Protein AF-A0A5C6TGM2-F1 (afdb_monomer)

Mean predicted aligned error: 10.23 Å

InterPro domains:
  IPR009959 Polyketide cyclase SnoaL-like [PTHR38436] (108-177)

pLDDT: mean 82.3, std 17.26, range [30.17, 97.94]

Sequence (200 aa):
MYADISKPPTPLPSIKLEVLRPGLSLLWPLSRRGHGPGLIILSTTSEDPVAFYDGVPSSLVKWAEEGYAVVQIEAAAFEGKESGVVLREAIDALRQCDKCELDDKVGLDQGTALRQLGLMPEYLPFPYPVPNAAGGPGTKYEYRVPMAGIEAATKMRDRNGVPSNEMFNFKVGEVQNGSKTRKTEVLIENVENITTDSVV

Foldseek 3Di:
DDDDPVDDQQDFDDWDWAPPDVQKIKTFARASVRAEAAEEEEDEDDPDQQDQDVNRGHPRVVVSPVPYTYMYGYPRLPVVHDPLVSVVVSVVVLVPDPRHPCPVDHHYPPLQVCVQSVVDDQKDWDPDDQPPDPDDPPWTKIWGDLYHYCVVVQCVVPVPRDDPPVSVVTAIFTDDPDDDDDTPGDDRPDPPPPPPDDDD

Secondary structure (DSSP, 8-state):
----TTSPPPPPPPP-EEEEETTEEEE---STT--B-EEEEE----S-TT-EETTEEPHHHHHHHTT-EEEEE-GGGGTTS-HHHHHHHHHHHHHH-TTB--SS--EES-HHHHHHTT-S-SEEE--S--TT-SS-TT--EEEE-S--SHHHHHHHH-TTSS-SSGGGG--EEE---SSS----EE----GGG-------

Nearest PDB structures (foldseek):
  2wtm-assembly1_B  TM=5.143E-01  e=7.232E-02  Butyrivibrio proteoclasticus
  2wtm-assembly2_D  TM=5.226E-01  e=8.207E-02  Butyrivibrio proteoclasticus
  3fcx-assembly2_A-2  TM=4.658E-01  e=4.520E-01  Homo sapiens
  3e4d-assembly3_F  TM=4.321E-01  e=1.028E+00  Agrobacterium fabrum str. C58
  8ilj-assembly1_B  TM=4.766E-01  e=1.934E+00  Burkholderiaceae

Structure (mmCIF, N/CA/C/O backbone):
data_AF-A0A5C6TGM2-F1
#
_entry.id   AF-A0A5C6TGM2-F1
#
loop_
_atom_site.group_PDB
_atom_site.id
_atom_site.type_symbol
_atom_site.label_atom_id
_atom_site.label_alt_id
_atom_site.label_comp_id
_atom_site.label_asym_id
_atom_site.label_entity_id
_atom_site.label_seq_id
_atom_site.pdbx_PDB_ins_code
_atom_site.Cartn_x
_atom_site.Cartn_y
_atom_site.Cartn_z
_atom_site.occupancy
_atom_site.B_iso_or_equiv
_atom_site.auth_seq_id
_atom_site.auth_comp_id
_atom_site.auth_asym_id
_atom_s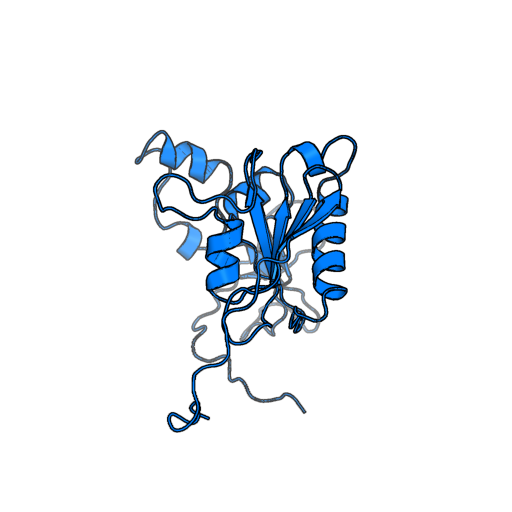ite.auth_atom_id
_atom_site.pdbx_PDB_model_num
ATOM 1 N N . MET A 1 1 ? 19.751 -13.292 14.559 1.00 52.50 1 MET A N 1
ATOM 2 C CA . MET A 1 1 ? 20.912 -14.052 14.046 1.00 52.50 1 MET A CA 1
ATOM 3 C C . MET A 1 1 ? 21.662 -13.112 13.110 1.00 52.50 1 MET A C 1
ATOM 5 O O . MET A 1 1 ? 21.049 -12.643 12.162 1.00 52.50 1 MET A O 1
ATOM 9 N N . TYR A 1 2 ? 22.892 -12.707 13.436 1.00 61.19 2 TYR A N 1
ATOM 10 C CA . TYR A 1 2 ? 23.659 -11.767 12.603 1.00 61.19 2 TYR A CA 1
ATOM 11 C C . TYR A 1 2 ? 24.255 -12.487 11.386 1.00 61.19 2 TYR A C 1
ATOM 13 O O . TYR A 1 2 ? 24.505 -13.691 11.451 1.00 61.19 2 TYR A O 1
ATOM 21 N N . ALA A 1 3 ? 24.466 -11.762 10.285 1.00 68.56 3 ALA A N 1
ATOM 22 C CA . ALA A 1 3 ? 25.128 -12.311 9.107 1.00 68.56 3 ALA A CA 1
ATOM 23 C C . ALA A 1 3 ? 26.582 -12.694 9.439 1.00 68.56 3 ALA A C 1
ATOM 25 O O . ALA A 1 3 ? 27.285 -11.949 10.121 1.00 68.56 3 ALA A O 1
ATOM 26 N N . ASP A 1 4 ? 27.020 -13.856 8.959 1.00 80.81 4 ASP A N 1
ATOM 27 C CA . ASP A 1 4 ? 28.394 -14.337 9.103 1.00 80.81 4 ASP A CA 1
ATOM 28 C C . ASP A 1 4 ? 29.360 -13.428 8.323 1.00 80.81 4 ASP A C 1
ATOM 30 O O . ASP A 1 4 ? 29.441 -13.494 7.097 1.00 80.81 4 ASP A O 1
ATOM 34 N N . ILE A 1 5 ? 30.093 -12.575 9.047 1.00 79.12 5 ILE A N 1
ATOM 35 C CA . ILE A 1 5 ? 31.019 -11.579 8.483 1.00 79.12 5 ILE A CA 1
ATOM 36 C C . ILE A 1 5 ? 32.265 -12.194 7.829 1.00 79.12 5 ILE A C 1
ATOM 38 O O . ILE A 1 5 ? 33.045 -11.471 7.213 1.00 79.12 5 ILE A O 1
ATOM 42 N N . SER A 1 6 ? 32.471 -13.510 7.962 1.00 86.44 6 SER A N 1
ATOM 43 C CA . SER A 1 6 ? 33.563 -14.215 7.281 1.00 86.44 6 SER A CA 1
ATOM 44 C C . SER A 1 6 ? 33.272 -14.474 5.799 1.00 86.44 6 SER A C 1
ATOM 46 O O . SER A 1 6 ? 34.191 -14.766 5.032 1.00 86.44 6 SER A O 1
ATOM 48 N N . LYS A 1 7 ? 32.008 -14.344 5.377 1.00 84.00 7 LYS A N 1
ATOM 49 C CA . LYS A 1 7 ? 31.578 -14.512 3.987 1.00 84.00 7 LYS A CA 1
ATOM 50 C C . LYS A 1 7 ? 31.326 -13.146 3.348 1.00 84.00 7 LYS A C 1
ATOM 52 O O . LYS A 1 7 ? 30.835 -12.239 4.022 1.00 84.00 7 LYS A O 1
ATOM 57 N N . PRO A 1 8 ? 31.624 -12.979 2.047 1.00 83.62 8 PRO A N 1
ATOM 58 C CA . PRO A 1 8 ? 31.227 -11.770 1.342 1.00 83.62 8 PRO A CA 1
ATOM 59 C C . PRO A 1 8 ? 29.700 -11.610 1.429 1.00 83.62 8 PRO A C 1
ATOM 61 O O . PRO A 1 8 ? 28.977 -12.612 1.409 1.00 83.62 8 PRO A O 1
ATOM 64 N N . PRO A 1 9 ? 29.193 -10.371 1.533 1.00 81.31 9 PRO A N 1
ATOM 65 C CA . PRO A 1 9 ? 27.759 -10.142 1.602 1.00 81.31 9 PRO A CA 1
ATOM 66 C C . PRO A 1 9 ? 27.086 -10.672 0.335 1.00 81.31 9 PRO A C 1
ATOM 68 O O . PRO A 1 9 ? 27.643 -10.565 -0.761 1.00 81.31 9 PRO A O 1
ATOM 71 N N . THR A 1 10 ? 25.870 -11.201 0.482 1.00 83.44 10 THR A N 1
ATOM 72 C CA . THR A 1 10 ? 25.044 -11.601 -0.661 1.00 83.44 10 THR A CA 1
ATOM 73 C C . THR A 1 10 ? 24.975 -10.448 -1.670 1.00 83.44 10 THR A C 1
ATOM 75 O O . THR A 1 10 ? 24.779 -9.295 -1.251 1.00 83.44 10 THR A O 1
ATOM 78 N N . PRO A 1 11 ? 25.154 -10.724 -2.977 1.00 86.50 11 PRO A N 1
ATOM 79 C CA . PRO A 1 11 ? 24.995 -9.717 -4.014 1.00 86.50 11 PRO A CA 1
ATOM 80 C C . PRO A 1 11 ? 23.649 -9.009 -3.894 1.00 86.50 11 PRO A C 1
ATOM 82 O O . PRO A 1 11 ? 22.659 -9.600 -3.456 1.00 86.50 11 PRO A O 1
ATOM 85 N N . LEU A 1 12 ? 23.615 -7.737 -4.286 1.00 85.25 12 LEU A N 1
ATOM 86 C CA . LEU A 1 12 ? 22.348 -7.024 -4.369 1.00 85.25 12 LEU A CA 1
ATOM 87 C C . LEU A 1 12 ? 21.453 -7.690 -5.428 1.00 85.25 12 LEU A C 1
ATOM 89 O O . LEU A 1 12 ? 21.964 -8.106 -6.475 1.00 85.25 12 LEU A O 1
ATOM 93 N N . PRO A 1 13 ? 20.138 -7.800 -5.174 1.00 88.62 13 PRO A N 1
ATOM 94 C CA . PRO A 1 13 ? 19.187 -8.206 -6.194 1.00 88.62 13 PRO A CA 1
ATOM 95 C C . PRO A 1 13 ? 19.271 -7.294 -7.419 1.00 88.62 13 PRO A C 1
ATOM 97 O O . PRO A 1 13 ? 19.583 -6.108 -7.320 1.00 88.62 13 PRO A O 1
ATOM 100 N N . SER A 1 14 ? 18.955 -7.852 -8.585 1.00 89.06 14 SER A N 1
ATOM 101 C CA . SER A 1 14 ? 18.731 -7.042 -9.785 1.00 89.06 14 SER A CA 1
ATOM 102 C C . SER A 1 14 ? 17.313 -6.479 -9.776 1.00 89.06 14 SER A C 1
ATOM 104 O O . SER A 1 14 ? 16.405 -7.094 -9.219 1.00 89.06 14 SER A O 1
ATOM 106 N N . ILE A 1 15 ? 17.122 -5.333 -10.429 1.00 93.06 15 ILE A N 1
ATOM 107 C CA . ILE A 1 15 ? 15.795 -4.746 -10.618 1.00 93.06 15 ILE A CA 1
ATOM 108 C C . ILE A 1 15 ? 14.924 -5.718 -11.418 1.00 93.06 15 ILE A C 1
ATOM 110 O O . ILE A 1 15 ? 15.276 -6.137 -12.525 1.00 93.06 15 ILE A O 1
ATOM 114 N N . LYS A 1 16 ? 13.782 -6.084 -10.833 1.00 96.00 16 LYS A N 1
ATOM 115 C CA . LYS A 1 16 ? 12.766 -6.956 -11.426 1.00 96.00 16 LYS A CA 1
ATOM 116 C C . LYS A 1 16 ? 11.415 -6.265 -11.331 1.00 96.00 16 LYS A C 1
ATOM 118 O O . LYS A 1 16 ? 10.683 -6.443 -10.362 1.00 96.00 16 LYS A O 1
ATOM 123 N N . LEU A 1 17 ? 11.154 -5.427 -12.332 1.00 96.50 17 LEU A N 1
ATOM 124 C CA . LEU A 1 17 ? 9.882 -4.748 -12.524 1.00 96.50 17 LEU A CA 1
ATOM 125 C C . LEU A 1 17 ? 8.981 -5.608 -13.410 1.00 96.50 17 LEU A C 1
ATOM 127 O O . LEU A 1 17 ? 9.339 -5.936 -14.541 1.00 96.50 17 LEU A O 1
ATOM 131 N N . GLU A 1 18 ? 7.806 -5.933 -12.902 1.00 96.56 18 GLU A N 1
ATOM 132 C CA . GLU A 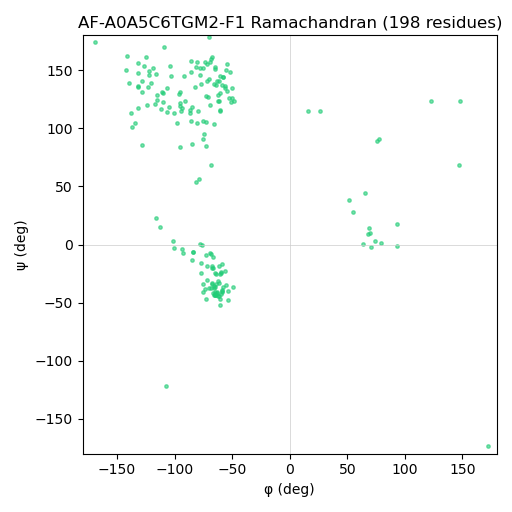1 18 ? 6.740 -6.596 -13.632 1.00 96.56 18 GLU A CA 1
ATOM 133 C C . GLU A 1 18 ? 5.627 -5.586 -13.916 1.00 96.56 18 GLU A C 1
ATOM 135 O O . GLU A 1 18 ? 4.974 -5.077 -13.005 1.00 96.56 18 GLU A O 1
ATOM 140 N N . VAL A 1 19 ? 5.407 -5.273 -15.193 1.00 96.12 19 VAL A N 1
ATOM 141 C CA . VAL A 1 19 ? 4.276 -4.442 -15.618 1.00 96.12 19 VAL A CA 1
ATOM 142 C C . VAL A 1 19 ? 3.070 -5.354 -15.809 1.00 96.12 19 VAL A C 1
ATOM 144 O O . VAL A 1 19 ? 3.005 -6.104 -16.780 1.00 96.12 19 VAL A O 1
ATOM 147 N N . LEU A 1 20 ? 2.117 -5.289 -14.879 1.00 95.88 20 LEU A N 1
ATOM 148 C CA . LEU A 1 20 ? 0.930 -6.148 -14.873 1.00 95.88 20 LEU A CA 1
ATOM 149 C C . LEU A 1 20 ? -0.074 -5.694 -15.939 1.00 95.88 20 LEU A C 1
ATOM 151 O O . LEU A 1 20 ? -0.686 -6.512 -16.623 1.00 95.88 20 LEU A O 1
ATOM 155 N N . ARG A 1 21 ? -0.248 -4.372 -16.069 1.00 95.38 21 ARG A N 1
ATOM 156 C CA . ARG A 1 21 ? -1.054 -3.687 -17.096 1.00 95.38 21 ARG A CA 1
ATOM 157 C C . ARG A 1 21 ? -0.779 -2.172 -17.055 1.00 95.38 21 ARG A C 1
ATOM 159 O O . ARG A 1 21 ? -0.107 -1.725 -16.126 1.00 95.38 21 ARG A O 1
ATOM 166 N N . PRO A 1 22 ? -1.313 -1.353 -17.986 1.00 94.06 22 PRO A N 1
ATOM 167 C CA . PRO A 1 22 ? -1.144 0.099 -17.924 1.00 94.06 22 PRO A CA 1
ATOM 168 C C . PRO A 1 22 ? -1.503 0.677 -16.547 1.00 94.06 22 PRO A C 1
ATOM 170 O O . PRO A 1 22 ? -2.586 0.415 -16.015 1.00 94.06 22 PRO A O 1
ATOM 173 N N . GLY A 1 23 ? -0.551 1.419 -15.973 1.00 94.19 23 GLY A N 1
ATOM 174 C CA . GLY A 1 23 ? -0.642 2.051 -14.658 1.00 94.19 23 GLY A CA 1
ATOM 175 C C . GLY A 1 23 ? -0.521 1.121 -13.446 1.00 94.19 23 GLY A C 1
ATOM 176 O O . GLY A 1 23 ? -0.673 1.602 -12.330 1.00 94.19 23 GLY A O 1
ATOM 177 N N . LEU A 1 24 ? -0.276 -0.182 -13.617 1.00 95.81 24 LEU A N 1
ATOM 178 C CA . LEU A 1 24 ? -0.147 -1.127 -12.504 1.00 95.81 24 LEU A CA 1
ATOM 179 C C . LEU A 1 24 ? 1.105 -1.994 -12.672 1.00 95.81 24 LEU A C 1
ATOM 181 O O . LEU A 1 24 ? 1.208 -2.778 -13.619 1.00 95.81 24 LEU A O 1
ATOM 185 N N . SER A 1 25 ? 2.041 -1.885 -11.732 1.00 97.19 25 SER A N 1
ATOM 186 C CA . SER A 1 25 ? 3.315 -2.610 -11.779 1.00 97.19 25 SER A CA 1
ATOM 187 C C . SER A 1 25 ? 3.765 -3.086 -10.405 1.00 97.19 25 SER A C 1
ATOM 189 O O . SER A 1 25 ? 3.502 -2.420 -9.409 1.00 97.19 25 SER A O 1
ATOM 191 N N . LEU A 1 26 ? 4.499 -4.195 -10.365 1.00 97.94 26 LEU A N 1
ATOM 192 C CA . LEU A 1 26 ? 5.097 -4.784 -9.17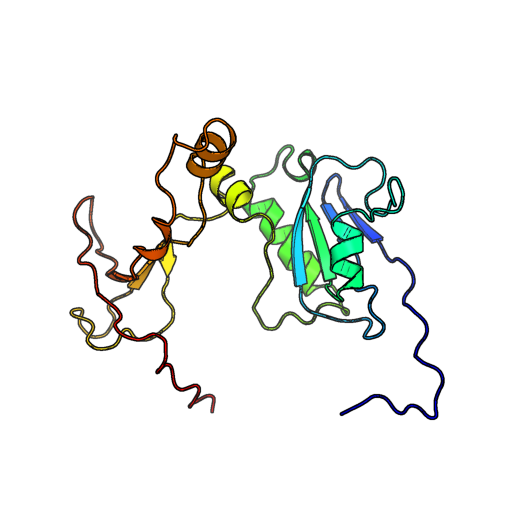2 1.00 97.94 26 LEU A CA 1
ATOM 193 C C . LEU A 1 26 ? 6.627 -4.745 -9.285 1.00 97.94 26 LEU A C 1
ATOM 195 O O . LEU A 1 26 ? 7.189 -5.218 -10.268 1.00 97.94 26 LEU A O 1
ATOM 199 N N . LEU A 1 27 ? 7.307 -4.222 -8.268 1.00 97.81 27 LEU A N 1
ATOM 200 C CA . LEU A 1 27 ? 8.760 -4.293 -8.126 1.00 97.81 27 LEU A CA 1
ATOM 201 C C . LEU A 1 27 ? 9.124 -5.214 -6.962 1.00 97.81 27 LEU A C 1
ATOM 203 O O . LEU A 1 27 ? 8.594 -5.090 -5.855 1.00 97.81 27 LEU A O 1
ATOM 207 N N . TRP A 1 28 ? 10.043 -6.141 -7.215 1.00 97.38 28 TRP A N 1
ATOM 208 C CA . TRP A 1 28 ? 10.559 -7.033 -6.179 1.00 97.38 28 TRP A CA 1
ATOM 209 C C . TRP A 1 28 ? 11.471 -6.294 -5.186 1.00 97.38 28 TRP A C 1
ATOM 211 O O . TRP A 1 28 ? 12.103 -5.304 -5.564 1.00 97.38 28 TRP A O 1
ATOM 221 N N . PRO A 1 29 ? 11.616 -6.802 -3.947 1.00 97.06 29 PRO A N 1
ATOM 222 C CA . PRO A 1 29 ? 12.556 -6.254 -2.976 1.00 97.06 29 PRO A CA 1
ATOM 223 C C . PRO A 1 29 ? 13.986 -6.176 -3.524 1.00 97.06 29 PRO A C 1
ATOM 225 O O . PRO A 1 29 ? 14.526 -7.158 -4.036 1.00 97.06 29 PRO A O 1
ATOM 228 N N . LEU A 1 30 ? 14.625 -5.020 -3.348 1.00 96.56 30 LEU A N 1
ATOM 229 C CA . LEU A 1 30 ? 16.012 -4.748 -3.747 1.00 96.56 30 LEU A CA 1
ATOM 230 C C . LEU A 1 30 ? 16.992 -4.810 -2.566 1.00 96.56 30 LEU A C 1
ATOM 232 O O . LEU A 1 30 ? 18.192 -4.584 -2.727 1.00 96.56 30 LEU A O 1
ATOM 236 N N . SER A 1 31 ? 16.511 -5.157 -1.371 1.00 94.75 31 SER A N 1
ATOM 237 C CA . SER A 1 31 ? 17.385 -5.433 -0.232 1.00 94.75 31 SER A CA 1
ATOM 238 C C . SER A 1 31 ? 18.088 -6.786 -0.392 1.00 94.75 31 SER A C 1
ATOM 240 O O . SER A 1 31 ? 17.583 -7.703 -1.037 1.00 94.75 31 SER A O 1
ATOM 242 N N . ARG A 1 32 ? 19.234 -6.977 0.276 1.00 92.12 32 ARG A N 1
ATOM 243 C CA . ARG A 1 32 ? 19.971 -8.263 0.266 1.00 92.12 32 ARG A CA 1
ATOM 244 C C . ARG A 1 32 ? 19.162 -9.454 0.788 1.00 92.12 32 ARG A C 1
ATOM 246 O O . ARG A 1 32 ? 19.562 -10.591 0.561 1.00 92.12 32 ARG A O 1
ATOM 253 N N . ARG A 1 33 ? 18.056 -9.200 1.497 1.00 91.62 33 ARG A N 1
ATOM 254 C CA . ARG A 1 33 ? 17.126 -10.244 1.931 1.00 91.62 33 ARG A CA 1
ATOM 255 C C . ARG A 1 33 ? 16.401 -10.870 0.734 1.00 91.62 33 ARG A C 1
ATOM 257 O O . ARG A 1 33 ? 16.121 -12.059 0.761 1.00 91.62 33 ARG A O 1
ATOM 264 N N . GLY A 1 34 ? 16.127 -10.097 -0.321 1.00 91.31 34 GLY A N 1
ATOM 265 C CA . GLY A 1 34 ? 15.492 -10.574 -1.557 1.00 91.31 34 GLY A CA 1
ATOM 266 C C . GLY A 1 34 ? 14.007 -10.940 -1.433 1.00 91.31 34 GLY A C 1
ATOM 267 O O . GLY A 1 34 ? 13.390 -11.296 -2.430 1.00 91.31 34 GLY A O 1
ATOM 268 N N . HIS A 1 35 ? 13.434 -10.839 -0.235 1.00 94.00 35 HIS A N 1
ATOM 269 C CA . HIS A 1 35 ? 12.013 -10.987 0.059 1.00 94.00 35 HIS A CA 1
ATOM 270 C C . HIS A 1 35 ? 11.600 -9.962 1.126 1.00 94.00 35 HIS A C 1
ATOM 272 O O . HIS A 1 35 ? 12.460 -9.408 1.829 1.00 94.00 35 HIS A O 1
ATOM 278 N N . GLY A 1 36 ? 10.301 -9.704 1.257 1.00 94.75 36 GLY A N 1
ATOM 279 C CA . GLY A 1 36 ? 9.788 -8.873 2.335 1.00 94.75 36 GLY A CA 1
ATOM 280 C C . GLY A 1 36 ? 8.317 -8.506 2.261 1.00 94.75 36 GLY A C 1
ATOM 281 O O . GLY A 1 36 ? 7.604 -9.032 1.413 1.00 94.75 36 GLY A O 1
ATOM 282 N N . PRO A 1 37 ? 7.846 -7.630 3.162 1.00 96.62 37 PRO A N 1
ATOM 283 C CA . PRO A 1 37 ? 6.434 -7.292 3.253 1.00 96.62 37 PRO A CA 1
ATOM 284 C C . PRO A 1 37 ? 5.937 -6.586 1.991 1.00 96.62 37 PRO A C 1
ATOM 286 O O . PRO A 1 37 ? 6.688 -5.890 1.301 1.00 96.62 37 PRO A O 1
ATOM 289 N N . GLY A 1 38 ? 4.644 -6.741 1.720 1.00 96.94 38 GLY A N 1
ATOM 290 C CA . GLY A 1 38 ? 3.970 -6.052 0.628 1.00 96.94 38 GLY A CA 1
ATOM 291 C C . GLY A 1 38 ? 3.678 -4.589 0.959 1.00 96.94 38 GLY A C 1
ATOM 292 O O . GLY A 1 38 ? 3.218 -4.271 2.059 1.00 96.94 38 GLY A O 1
ATOM 293 N N . LEU A 1 39 ? 3.892 -3.704 -0.010 1.00 96.44 39 LEU A N 1
ATOM 294 C CA . LEU A 1 39 ? 3.540 -2.288 0.049 1.00 96.44 39 LEU A CA 1
ATOM 295 C C . LEU A 1 39 ? 2.813 -1.889 -1.233 1.00 96.44 39 LEU A C 1
ATOM 297 O O . LEU A 1 39 ? 3.242 -2.228 -2.332 1.00 96.44 39 LEU A O 1
ATOM 301 N N . ILE A 1 40 ? 1.732 -1.131 -1.097 1.00 95.25 40 ILE A N 1
ATOM 302 C CA . ILE A 1 40 ? 1.042 -0.501 -2.220 1.00 95.25 40 ILE A CA 1
ATOM 303 C C . ILE A 1 40 ? 1.277 1.006 -2.136 1.00 95.25 40 ILE A C 1
ATOM 305 O O . ILE A 1 40 ? 1.066 1.616 -1.084 1.00 95.25 40 ILE A O 1
ATOM 309 N N . ILE A 1 41 ? 1.689 1.605 -3.253 1.00 93.69 41 ILE A N 1
ATOM 310 C CA . ILE A 1 41 ? 1.891 3.048 -3.386 1.00 93.69 41 ILE A CA 1
ATOM 311 C C . ILE A 1 41 ? 1.024 3.613 -4.511 1.00 93.69 41 ILE A C 1
ATOM 313 O O . ILE A 1 41 ? 0.806 2.970 -5.541 1.00 93.69 41 ILE A O 1
ATOM 317 N N . LEU A 1 42 ? 0.550 4.841 -4.315 1.00 91.06 42 LEU A N 1
ATOM 318 C CA . LEU A 1 42 ? -0.041 5.648 -5.376 1.00 91.06 42 LEU A CA 1
ATOM 319 C C . LEU A 1 42 ? 1.029 6.586 -5.923 1.00 91.06 42 LEU A C 1
ATOM 321 O O . LEU A 1 42 ? 1.669 7.297 -5.150 1.00 91.06 42 LEU A O 1
ATOM 325 N N . SER A 1 43 ? 1.192 6.613 -7.241 1.00 87.62 43 SER A N 1
ATOM 326 C CA . SER A 1 43 ? 2.124 7.517 -7.912 1.00 87.62 43 SER A CA 1
ATOM 327 C C . SER A 1 43 ? 1.414 8.312 -8.999 1.00 87.62 43 SER A C 1
ATOM 329 O O . SER A 1 43 ? 0.413 7.880 -9.575 1.00 87.62 43 SER A O 1
ATOM 331 N N . THR A 1 44 ? 1.950 9.490 -9.306 1.00 81.25 44 THR A N 1
ATOM 332 C CA . THR A 1 44 ? 1.658 10.147 -10.580 1.00 81.25 44 THR A CA 1
ATOM 333 C C . THR A 1 44 ? 2.287 9.345 -11.716 1.00 81.25 44 THR A C 1
ATOM 335 O O . THR A 1 44 ? 3.227 8.583 -11.480 1.00 81.25 44 THR A O 1
ATOM 338 N N . THR A 1 45 ? 1.790 9.532 -12.939 1.00 77.56 45 THR A N 1
ATOM 339 C CA . THR A 1 45 ? 2.333 8.872 -14.131 1.00 77.56 45 THR A CA 1
ATOM 340 C C . THR A 1 45 ? 3.841 9.077 -14.211 1.00 77.56 45 THR A C 1
ATOM 342 O O . THR A 1 45 ? 4.308 10.218 -14.206 1.00 77.56 45 THR A O 1
ATOM 345 N N . SER A 1 46 ? 4.587 7.976 -14.253 1.00 71.00 46 SER A N 1
ATOM 346 C CA . SER A 1 46 ? 6.039 7.994 -14.409 1.00 71.00 46 SER A CA 1
ATOM 347 C C . SER A 1 46 ? 6.408 7.551 -15.823 1.00 71.00 46 SER A C 1
ATOM 349 O O . SER A 1 46 ? 5.853 6.585 -16.340 1.00 71.00 46 SER A O 1
ATOM 351 N N . GLU A 1 47 ? 7.324 8.272 -16.475 1.00 77.88 47 GLU A N 1
ATOM 352 C CA . GLU A 1 47 ? 7.880 7.821 -17.762 1.00 77.88 47 GLU A CA 1
ATOM 353 C C . GLU A 1 47 ? 8.754 6.576 -17.568 1.00 77.88 47 GLU A C 1
ATOM 355 O O . GLU A 1 47 ? 8.724 5.659 -18.386 1.00 77.88 47 GLU A O 1
ATOM 360 N N . ASP A 1 48 ? 9.491 6.534 -16.454 1.00 85.00 48 ASP A N 1
ATOM 361 C CA . ASP A 1 48 ? 10.284 5.389 -16.024 1.00 85.00 48 ASP A CA 1
ATOM 362 C C . ASP A 1 48 ? 10.057 5.124 -14.518 1.00 85.00 48 ASP A C 1
ATOM 364 O O . ASP A 1 48 ? 10.595 5.842 -13.667 1.00 85.00 48 ASP A O 1
ATOM 368 N N . PRO A 1 49 ? 9.276 4.085 -14.161 1.00 84.94 49 PRO A N 1
ATOM 369 C CA . PRO A 1 49 ? 8.992 3.726 -12.772 1.00 84.94 49 PRO A CA 1
ATOM 370 C C . PRO A 1 49 ? 10.229 3.344 -11.952 1.00 84.94 49 PRO A C 1
ATOM 372 O O . PRO A 1 49 ? 10.163 3.344 -10.722 1.00 84.94 49 PRO A O 1
ATOM 375 N N . VAL A 1 50 ? 11.349 3.002 -12.596 1.00 88.88 50 VAL A N 1
ATOM 376 C CA . VAL A 1 50 ? 12.601 2.594 -11.934 1.00 88.88 50 VAL A CA 1
ATOM 377 C C . VAL A 1 50 ? 13.740 3.595 -12.134 1.00 88.88 50 VAL A C 1
ATOM 379 O O . VAL A 1 50 ? 14.895 3.284 -11.837 1.00 88.88 50 VAL A O 1
ATOM 382 N N . ALA A 1 51 ? 13.421 4.808 -12.588 1.00 88.12 51 ALA A N 1
ATOM 383 C CA . ALA A 1 51 ? 14.407 5.855 -12.784 1.00 88.12 51 ALA A CA 1
ATOM 384 C C . ALA A 1 51 ? 14.985 6.406 -11.476 1.00 88.12 51 ALA A C 1
ATOM 386 O O . ALA A 1 51 ? 14.372 6.398 -10.402 1.00 88.12 51 ALA A O 1
ATOM 387 N N . PHE A 1 52 ? 16.176 6.977 -11.638 1.00 87.94 52 PHE A N 1
ATOM 388 C CA . PHE A 1 52 ? 16.815 7.869 -10.688 1.00 87.94 52 PHE A CA 1
ATOM 389 C C . PHE A 1 52 ? 16.857 9.260 -11.314 1.00 87.94 52 PHE A C 1
ATOM 391 O O . PHE A 1 52 ? 17.516 9.466 -12.334 1.00 87.94 52 PHE A O 1
ATOM 398 N N . TYR A 1 53 ? 16.168 10.214 -10.701 1.00 82.81 53 TYR A N 1
ATOM 399 C CA . TYR A 1 53 ? 16.147 11.606 -11.138 1.00 82.81 53 TYR A CA 1
ATOM 400 C C . TYR A 1 53 ? 17.100 12.400 -10.245 1.00 82.81 53 TYR A C 1
ATOM 402 O O . TYR A 1 53 ? 16.874 12.500 -9.043 1.00 82.81 53 TYR A O 1
ATOM 410 N N . ASP A 1 54 ? 18.203 12.906 -10.803 1.00 86.31 54 ASP A N 1
ATOM 411 C CA . ASP A 1 54 ? 19.232 13.663 -10.067 1.00 86.31 54 ASP A CA 1
ATOM 412 C C . ASP A 1 54 ? 19.748 12.953 -8.796 1.00 86.31 54 ASP A C 1
ATOM 414 O O . ASP A 1 54 ? 19.990 13.563 -7.754 1.00 86.31 54 ASP A O 1
ATOM 418 N N . GLY A 1 55 ? 19.908 11.627 -8.874 1.00 87.12 55 GLY A N 1
ATOM 419 C CA . GLY A 1 55 ? 20.347 10.790 -7.751 1.00 87.12 55 GLY A CA 1
ATOM 420 C C . GLY A 1 55 ? 19.249 10.454 -6.737 1.00 87.12 55 GLY A C 1
ATOM 421 O O . GLY A 1 55 ? 19.517 9.740 -5.772 1.00 87.12 55 GLY A O 1
ATOM 422 N N . VAL A 1 56 ? 18.017 10.917 -6.959 1.00 87.75 56 VAL A N 1
ATOM 423 C CA . VAL A 1 56 ? 16.843 10.560 -6.161 1.00 87.75 56 VAL A CA 1
ATOM 424 C C . VAL A 1 56 ? 16.128 9.381 -6.831 1.00 87.75 56 VAL A C 1
ATOM 426 O O . VAL A 1 56 ? 15.669 9.524 -7.968 1.00 87.75 56 VAL A O 1
ATOM 429 N N . PRO A 1 57 ? 16.027 8.210 -6.175 1.00 91.88 57 PRO A N 1
ATOM 430 C CA . PRO A 1 57 ? 15.260 7.092 -6.716 1.00 91.88 57 PRO A CA 1
ATOM 431 C C . PRO A 1 57 ? 13.773 7.443 -6.793 1.00 91.88 57 PRO A C 1
ATOM 433 O O . PRO A 1 57 ? 13.256 8.189 -5.954 1.00 91.88 57 PRO A O 1
ATOM 436 N N . SER A 1 58 ? 13.060 6.848 -7.751 1.00 92.38 58 SER A N 1
ATOM 437 C CA . SER A 1 58 ? 11.596 6.843 -7.730 1.00 92.38 58 SER A CA 1
ATOM 438 C C . SER A 1 58 ? 11.071 6.285 -6.398 1.00 92.38 58 SER A C 1
ATOM 440 O O . SER A 1 58 ? 11.736 5.486 -5.728 1.00 92.38 58 SER A O 1
ATOM 442 N N . SER A 1 59 ? 9.850 6.660 -6.003 1.00 91.31 59 SER A N 1
ATOM 443 C CA . SER A 1 59 ? 9.221 6.116 -4.789 1.00 91.31 59 SER A CA 1
ATOM 444 C C . SER A 1 59 ? 9.151 4.586 -4.811 1.00 91.31 59 SER A C 1
ATOM 446 O O . SER A 1 59 ? 9.340 3.947 -3.777 1.00 91.31 59 SER A O 1
ATOM 448 N N . LEU A 1 60 ? 8.944 3.999 -5.994 1.00 94.31 60 LEU A N 1
ATOM 449 C CA . LEU A 1 60 ? 8.928 2.556 -6.205 1.00 94.31 60 LEU A CA 1
ATOM 450 C C . LEU A 1 60 ? 10.270 1.912 -5.836 1.00 94.31 60 LEU A C 1
ATOM 452 O O . LEU A 1 60 ? 10.310 0.989 -5.021 1.00 94.31 60 LEU A O 1
ATOM 456 N N . VAL A 1 61 ? 11.373 2.435 -6.381 1.00 95.06 61 VAL A N 1
ATOM 457 C CA . VAL A 1 61 ? 12.729 1.941 -6.095 1.00 95.06 61 VAL A CA 1
ATOM 458 C C . VAL A 1 61 ? 13.100 2.190 -4.640 1.00 95.06 61 VAL A C 1
ATOM 460 O O . VAL A 1 61 ? 13.594 1.282 -3.977 1.00 95.06 61 VAL A O 1
ATOM 463 N N . LYS A 1 62 ? 12.790 3.377 -4.107 1.00 94.19 62 LYS A N 1
ATOM 464 C CA . LYS A 1 62 ? 13.094 3.749 -2.721 1.00 94.19 62 LYS A CA 1
ATOM 465 C C . LYS A 1 62 ? 12.551 2.733 -1.721 1.00 94.19 62 LYS A C 1
ATOM 467 O O . LYS A 1 62 ? 13.265 2.353 -0.794 1.00 94.19 62 LYS A O 1
ATOM 472 N N . TRP A 1 63 ? 11.290 2.334 -1.868 1.00 96.12 63 TRP A N 1
ATOM 473 C CA . TRP A 1 63 ? 10.669 1.368 -0.963 1.00 96.12 63 TRP A CA 1
ATOM 474 C C . TRP A 1 63 ? 11.155 -0.059 -1.220 1.00 96.12 63 TRP A C 1
ATOM 476 O O . TRP A 1 63 ? 11.338 -0.824 -0.273 1.00 96.12 63 TRP A O 1
ATOM 486 N N . ALA A 1 64 ? 11.443 -0.413 -2.472 1.00 96.56 64 ALA A N 1
ATOM 487 C CA . ALA A 1 64 ? 12.020 -1.712 -2.782 1.00 96.56 64 ALA A CA 1
ATOM 488 C C . ALA A 1 64 ? 13.438 -1.874 -2.196 1.00 96.56 64 ALA A C 1
ATOM 490 O O . ALA A 1 64 ? 13.765 -2.945 -1.682 1.00 96.56 64 ALA A O 1
ATOM 491 N N . GLU A 1 65 ? 14.263 -0.819 -2.183 1.00 95.31 65 GLU A N 1
ATOM 492 C CA . GLU A 1 65 ? 15.583 -0.799 -1.526 1.00 95.31 65 GLU A CA 1
ATOM 493 C C . GLU A 1 65 ? 15.496 -1.012 -0.006 1.00 95.31 65 GLU A C 1
ATOM 495 O O . GLU A 1 65 ? 16.362 -1.672 0.571 1.00 95.31 65 GLU A O 1
ATOM 500 N N . GLU A 1 66 ? 14.409 -0.559 0.629 1.00 95.00 66 GLU A N 1
ATOM 501 C CA . GLU A 1 66 ? 14.102 -0.836 2.045 1.00 95.00 66 GLU A CA 1
ATOM 502 C C . GLU A 1 66 ? 13.580 -2.268 2.277 1.00 95.00 66 GLU A C 1
ATOM 504 O O . GLU A 1 66 ? 13.320 -2.677 3.408 1.00 95.00 66 GLU A O 1
ATOM 509 N N . GLY A 1 67 ? 13.460 -3.069 1.214 1.00 95.31 67 GLY A N 1
ATOM 510 C CA . GLY A 1 67 ? 13.136 -4.490 1.283 1.00 95.31 67 GLY A CA 1
ATOM 511 C C . GLY A 1 67 ? 11.655 -4.831 1.163 1.00 95.31 67 GLY A C 1
ATOM 512 O O . GLY A 1 67 ? 11.289 -5.948 1.525 1.00 95.31 67 GLY A O 1
ATOM 513 N N . TYR A 1 68 ? 10.824 -3.916 0.664 1.00 97.19 68 TYR A N 1
ATOM 514 C CA . TYR A 1 68 ? 9.415 -4.185 0.373 1.00 97.19 68 TYR A CA 1
ATOM 515 C C . TYR A 1 68 ? 9.232 -4.782 -1.026 1.00 97.19 68 TYR A C 1
ATOM 517 O O . TYR A 1 68 ? 9.966 -4.447 -1.954 1.00 97.19 68 TYR A O 1
ATOM 525 N N . ALA A 1 69 ? 8.220 -5.635 -1.189 1.00 97.31 69 ALA A N 1
ATOM 526 C CA . ALA A 1 69 ? 7.647 -5.926 -2.499 1.00 97.31 69 ALA A CA 1
ATOM 527 C C . ALA A 1 69 ? 6.604 -4.840 -2.779 1.00 97.31 69 ALA A C 1
ATOM 529 O O . ALA A 1 69 ? 5.663 -4.682 -2.002 1.00 97.31 69 ALA A O 1
ATOM 530 N N . VAL A 1 70 ? 6.788 -4.050 -3.835 1.00 97.62 70 VAL A N 1
ATOM 531 C CA . VAL A 1 70 ? 6.050 -2.792 -3.998 1.00 97.62 70 VAL A CA 1
ATOM 532 C C . VAL A 1 70 ? 5.172 -2.837 -5.238 1.00 97.62 70 VAL A C 1
ATOM 534 O O . VAL A 1 70 ? 5.681 -2.974 -6.347 1.00 97.62 70 VAL A O 1
ATOM 537 N N . VAL A 1 71 ? 3.861 -2.672 -5.068 1.00 97.31 71 VAL A N 1
ATOM 538 C CA . VAL A 1 71 ? 2.940 -2.414 -6.180 1.00 97.31 71 VAL A CA 1
ATOM 539 C C . VAL A 1 71 ? 2.716 -0.914 -6.318 1.00 97.31 71 VAL A C 1
ATOM 541 O O . VAL A 1 71 ? 2.241 -0.260 -5.391 1.00 97.31 71 VAL A O 1
ATOM 544 N N . GLN A 1 72 ? 3.028 -0.376 -7.492 1.00 95.69 72 GLN A N 1
ATOM 545 C CA . GLN A 1 72 ? 2.705 0.993 -7.879 1.00 95.69 72 GLN A CA 1
ATOM 546 C C . GLN A 1 72 ? 1.397 1.019 -8.664 1.00 95.69 72 GLN A C 1
ATOM 548 O O . GLN A 1 72 ? 1.221 0.260 -9.620 1.00 95.69 72 GLN A O 1
ATOM 553 N N . ILE A 1 73 ? 0.503 1.922 -8.261 1.00 94.25 73 ILE A N 1
ATOM 554 C CA . ILE A 1 73 ? -0.744 2.235 -8.956 1.00 94.25 73 ILE A CA 1
ATOM 555 C C . ILE A 1 73 ? -0.679 3.686 -9.446 1.00 94.25 73 ILE A C 1
ATOM 557 O O . ILE A 1 73 ? -0.493 4.612 -8.655 1.00 94.25 73 ILE A O 1
ATOM 561 N N . GLU A 1 74 ? -0.873 3.886 -10.744 1.00 93.00 74 GLU A N 1
ATOM 562 C CA . GLU A 1 74 ? -0.959 5.192 -11.400 1.00 93.00 74 GLU A CA 1
ATOM 563 C C . GLU A 1 74 ? -2.391 5.486 -11.872 1.00 93.00 74 GLU A C 1
ATOM 565 O O . GLU A 1 74 ? -3.250 4.603 -11.908 1.00 93.00 74 GLU A O 1
ATOM 570 N N . ALA A 1 75 ? -2.655 6.727 -12.293 1.00 90.31 75 ALA A N 1
ATOM 571 C CA . ALA A 1 75 ? -3.977 7.160 -12.760 1.00 90.31 75 ALA A CA 1
ATOM 572 C C . ALA A 1 75 ? -4.549 6.271 -13.884 1.00 90.31 75 ALA A C 1
ATOM 574 O O . ALA A 1 75 ? -5.724 5.907 -13.840 1.00 90.31 75 ALA A O 1
ATOM 575 N N . ALA A 1 76 ? -3.703 5.844 -14.830 1.00 92.81 76 ALA A N 1
ATOM 576 C CA . ALA A 1 76 ? -4.091 4.961 -15.932 1.00 92.81 76 ALA A CA 1
ATOM 577 C C . ALA A 1 76 ? -4.646 3.605 -15.452 1.00 92.81 76 ALA A C 1
ATOM 579 O O . ALA A 1 76 ? -5.437 2.968 -16.146 1.00 92.81 76 ALA A O 1
ATOM 580 N N . ALA A 1 77 ? -4.298 3.165 -14.235 1.00 93.31 77 ALA A N 1
ATOM 581 C CA . ALA A 1 77 ? -4.816 1.918 -13.690 1.00 93.31 77 ALA A CA 1
ATOM 582 C C . ALA A 1 77 ? -6.332 1.956 -13.450 1.00 93.31 77 ALA A C 1
ATOM 584 O O . ALA A 1 77 ? -6.964 0.895 -13.429 1.00 93.31 77 ALA A O 1
ATOM 585 N N . PHE A 1 78 ? -6.895 3.150 -13.262 1.00 91.19 78 PHE A N 1
ATOM 586 C CA . PHE A 1 78 ? -8.307 3.380 -12.963 1.00 91.19 78 PHE A CA 1
ATOM 587 C C . PHE A 1 78 ? -9.158 3.630 -14.214 1.00 91.19 78 PHE A C 1
ATOM 589 O O . PHE A 1 78 ? -10.382 3.692 -14.115 1.00 91.19 78 PHE A O 1
ATOM 596 N N . GLU A 1 79 ? -8.553 3.759 -15.396 1.00 92.38 79 GLU A N 1
ATOM 597 C CA . GLU A 1 79 ? -9.303 3.993 -16.630 1.00 92.38 79 GLU A CA 1
ATOM 598 C C . GLU A 1 79 ? -10.279 2.840 -16.906 1.00 92.38 79 GLU A C 1
ATOM 600 O O . GLU A 1 79 ? -9.890 1.688 -17.105 1.00 92.38 79 GLU A O 1
ATOM 605 N N . GLY A 1 80 ? -11.578 3.155 -16.871 1.00 91.81 80 GLY A N 1
ATOM 606 C CA . GLY A 1 80 ? -12.652 2.181 -17.072 1.00 91.81 80 GLY A CA 1
ATOM 607 C C . GLY A 1 80 ? -12.809 1.145 -15.950 1.00 91.81 80 GLY A C 1
ATOM 608 O O . GLY A 1 80 ? -13.489 0.141 -16.163 1.00 91.81 80 GLY A O 1
ATOM 609 N N . LYS A 1 81 ? -12.198 1.353 -14.773 1.00 92.12 81 LYS A N 1
ATOM 610 C CA . LYS A 1 81 ? -12.266 0.419 -13.639 1.00 92.12 81 LYS A CA 1
ATOM 611 C C . LYS A 1 81 ? -12.603 1.118 -12.327 1.00 92.12 81 LYS A C 1
ATOM 613 O O . LYS A 1 81 ? -12.010 2.127 -11.963 1.00 92.12 81 LYS A O 1
ATOM 618 N N . GLU A 1 82 ? -13.495 0.495 -11.562 1.00 89.44 82 GLU A N 1
ATOM 619 C CA . GLU A 1 82 ? -13.776 0.896 -10.184 1.00 89.44 82 GLU A CA 1
ATOM 620 C C . GLU A 1 82 ? -12.525 0.772 -9.308 1.00 89.44 82 GLU A C 1
ATOM 622 O O . GLU A 1 82 ? -11.776 -0.206 -9.383 1.00 89.44 82 GLU A O 1
ATOM 627 N N . SER A 1 83 ? -12.328 1.735 -8.413 1.00 86.50 83 SER A N 1
ATOM 628 C CA . SER A 1 83 ? -11.117 1.843 -7.596 1.00 86.50 83 SER A CA 1
ATOM 629 C C . SER A 1 83 ? -10.875 0.598 -6.725 1.00 86.50 83 SER A C 1
ATOM 631 O O . SER A 1 83 ? -9.758 0.081 -6.658 1.00 86.50 83 SER A O 1
ATOM 633 N N . GLY A 1 84 ? -11.935 0.027 -6.147 1.00 87.75 84 GLY A N 1
ATOM 634 C CA . GLY A 1 84 ? -11.860 -1.220 -5.379 1.00 87.75 84 GLY A CA 1
ATOM 635 C C . GLY A 1 84 ? -11.506 -2.463 -6.211 1.00 87.75 84 GLY A C 1
ATOM 636 O O . GLY A 1 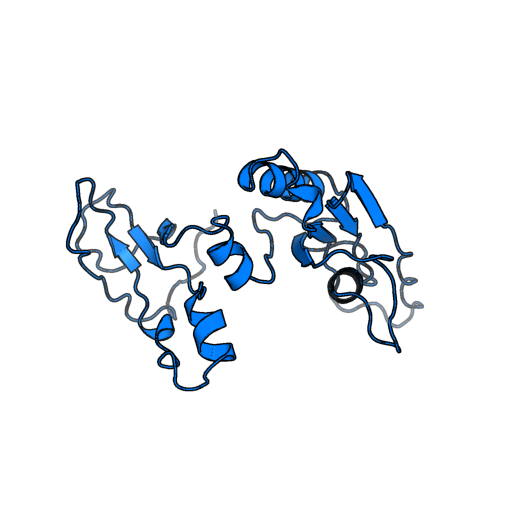84 ? -11.058 -3.465 -5.656 1.00 87.75 84 GLY A O 1
ATOM 637 N N . VAL A 1 85 ? -11.694 -2.446 -7.536 1.00 92.12 85 VAL A N 1
ATOM 638 C CA . VAL A 1 85 ? -11.177 -3.505 -8.427 1.00 92.12 85 VAL A CA 1
ATOM 639 C C . VAL A 1 85 ? -9.665 -3.365 -8.561 1.00 92.12 85 VAL A C 1
ATOM 641 O O . VAL A 1 85 ? -8.954 -4.342 -8.358 1.00 92.12 85 VAL A O 1
ATOM 644 N N . VAL A 1 86 ? -9.172 -2.150 -8.810 1.00 93.50 86 VAL A N 1
ATOM 645 C CA . VAL A 1 86 ? -7.733 -1.874 -8.952 1.00 93.50 86 VAL A CA 1
ATOM 646 C C . VAL A 1 86 ? -6.962 -2.244 -7.683 1.00 93.50 86 VAL A C 1
ATOM 648 O O . VAL A 1 86 ? -5.918 -2.885 -7.759 1.00 93.50 86 VAL A O 1
ATOM 651 N N . LEU A 1 87 ? -7.501 -1.910 -6.506 1.00 91.69 87 LEU A N 1
ATOM 652 C CA . LEU A 1 87 ? -6.859 -2.258 -5.237 1.00 91.69 87 LEU A CA 1
ATOM 653 C C . LEU A 1 87 ? -6.803 -3.778 -5.004 1.00 91.69 87 LEU A C 1
ATOM 655 O O . LEU A 1 87 ? -5.808 -4.281 -4.490 1.00 91.69 87 LEU A O 1
ATOM 659 N N . ARG A 1 88 ? -7.843 -4.522 -5.409 1.00 93.25 88 ARG A N 1
ATOM 660 C CA . ARG A 1 88 ? -7.833 -5.992 -5.343 1.00 93.25 88 ARG A CA 1
ATOM 661 C C . ARG A 1 88 ? -6.780 -6.590 -6.264 1.00 93.25 88 ARG A C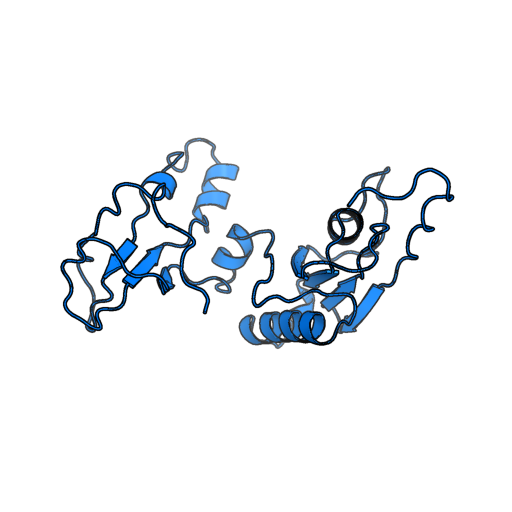 1
ATOM 663 O O . ARG A 1 88 ? -6.036 -7.448 -5.816 1.00 93.25 88 ARG A O 1
ATOM 670 N N . GLU A 1 89 ? -6.656 -6.084 -7.490 1.00 96.44 89 GLU A N 1
ATOM 671 C CA . GLU A 1 89 ? -5.603 -6.517 -8.418 1.00 96.44 89 GLU A CA 1
ATOM 672 C C . GLU A 1 89 ? -4.200 -6.289 -7.831 1.00 96.44 89 GLU A C 1
ATOM 674 O O . GLU A 1 89 ? -3.343 -7.162 -7.938 1.00 96.44 89 GLU A O 1
ATOM 679 N N . ALA A 1 90 ? -3.973 -5.157 -7.156 1.00 95.69 90 ALA A N 1
ATOM 680 C CA . ALA A 1 90 ? -2.707 -4.881 -6.476 1.00 95.69 90 ALA A CA 1
ATOM 681 C C . ALA A 1 90 ? -2.424 -5.864 -5.323 1.00 95.69 90 ALA A C 1
ATOM 683 O O . ALA A 1 90 ? -1.310 -6.370 -5.192 1.00 95.69 90 ALA A O 1
ATOM 684 N N . ILE A 1 91 ? -3.434 -6.167 -4.503 1.00 95.38 91 ILE A N 1
ATOM 685 C CA . ILE A 1 91 ? -3.318 -7.152 -3.417 1.00 95.38 91 ILE A CA 1
ATOM 686 C C . ILE A 1 91 ? -3.063 -8.554 -3.982 1.00 95.38 91 ILE A C 1
ATOM 688 O O . ILE A 1 91 ? -2.214 -9.280 -3.466 1.00 95.38 91 ILE A O 1
ATOM 692 N N . ASP A 1 92 ? -3.770 -8.938 -5.043 1.00 96.31 92 ASP A N 1
ATOM 693 C CA . ASP A 1 92 ? -3.619 -10.247 -5.672 1.00 96.31 92 ASP A CA 1
ATOM 694 C C . ASP A 1 92 ? -2.237 -10.406 -6.317 1.00 96.31 92 ASP A C 1
ATOM 696 O O . ASP A 1 92 ? -1.642 -11.477 -6.209 1.00 96.31 92 ASP A O 1
ATOM 700 N N . ALA A 1 93 ? -1.674 -9.340 -6.893 1.00 97.50 93 ALA A N 1
ATOM 701 C CA . ALA A 1 93 ? -0.300 -9.342 -7.388 1.00 97.50 93 ALA A CA 1
ATOM 702 C C . ALA A 1 93 ? 0.723 -9.590 -6.268 1.00 97.50 93 ALA A C 1
ATOM 704 O O . ALA A 1 93 ? 1.627 -10.409 -6.425 1.00 97.50 93 ALA A O 1
ATOM 705 N N . LEU A 1 94 ? 0.560 -8.940 -5.109 1.00 97.19 94 LEU A N 1
ATOM 706 C CA . LEU A 1 94 ? 1.416 -9.193 -3.945 1.00 97.19 94 LEU A CA 1
ATOM 707 C C . LEU A 1 94 ? 1.273 -10.631 -3.436 1.00 97.19 94 LEU A C 1
ATOM 709 O O . LEU A 1 94 ? 2.275 -11.269 -3.141 1.00 97.19 94 LEU A O 1
ATOM 713 N N . ARG A 1 95 ? 0.049 -11.171 -3.392 1.00 95.69 95 ARG A N 1
ATOM 714 C CA . ARG A 1 95 ? -0.210 -12.569 -2.999 1.00 95.69 95 ARG A CA 1
ATOM 715 C C . ARG A 1 95 ? 0.447 -13.590 -3.923 1.00 95.69 95 ARG A C 1
ATOM 717 O O . ARG A 1 95 ? 0.805 -14.671 -3.470 1.00 95.69 95 ARG A O 1
ATOM 724 N N . GLN A 1 96 ? 0.554 -13.275 -5.211 1.00 95.69 96 GLN A N 1
ATOM 725 C CA . GLN A 1 96 ? 1.148 -14.155 -6.220 1.00 95.69 96 GLN A CA 1
ATOM 726 C C . GLN A 1 96 ? 2.676 -14.022 -6.302 1.00 95.69 96 GLN A C 1
ATOM 728 O O . GLN A 1 96 ? 3.334 -14.872 -6.900 1.00 95.69 96 GLN A O 1
ATOM 733 N N . CYS A 1 97 ? 3.250 -12.984 -5.694 1.00 95.94 97 CYS A N 1
ATOM 734 C CA . CYS A 1 97 ? 4.684 -12.741 -5.679 1.00 95.94 97 CYS A CA 1
ATOM 735 C C . CYS A 1 97 ? 5.380 -13.619 -4.630 1.00 95.94 97 CYS A C 1
ATOM 737 O O . CYS A 1 97 ? 5.216 -13.413 -3.429 1.00 95.94 97 CYS A O 1
ATOM 739 N N . ASP A 1 98 ? 6.242 -14.539 -5.066 1.00 95.25 98 ASP A N 1
ATOM 740 C CA . ASP A 1 98 ? 7.018 -15.419 -4.176 1.00 95.25 98 ASP A CA 1
ATOM 741 C C . ASP A 1 98 ? 8.064 -14.671 -3.324 1.00 95.25 98 ASP A C 1
ATOM 743 O O . ASP A 1 98 ? 8.648 -15.243 -2.403 1.00 95.25 98 ASP A O 1
ATOM 747 N N . LYS A 1 99 ? 8.319 -13.392 -3.630 1.00 95.44 99 LYS A N 1
ATOM 748 C CA . LYS A 1 99 ? 9.184 -12.496 -2.845 1.00 95.44 99 LYS A CA 1
ATOM 749 C C . LYS A 1 99 ? 8.416 -11.663 -1.822 1.00 95.44 99 LYS A C 1
ATOM 751 O O . LYS A 1 99 ? 9.047 -10.929 -1.062 1.00 95.44 99 LYS A O 1
ATOM 756 N N . CYS A 1 100 ? 7.088 -11.753 -1.797 1.00 95.69 100 CYS A N 1
ATOM 757 C CA . CYS A 1 100 ? 6.253 -11.046 -0.839 1.00 95.69 100 CYS A CA 1
ATOM 758 C C . CYS A 1 100 ? 5.917 -11.946 0.359 1.00 95.69 100 CYS A C 1
ATOM 760 O O . CYS A 1 100 ? 5.259 -12.973 0.225 1.00 95.69 100 CYS A O 1
ATOM 762 N N . GLU A 1 101 ? 6.322 -11.525 1.553 1.00 93.69 101 GLU A N 1
ATOM 763 C CA . GLU A 1 101 ? 5.909 -12.109 2.832 1.00 93.69 101 GLU A CA 1
ATOM 764 C C . GLU A 1 101 ? 4.585 -11.471 3.258 1.00 93.69 101 GLU A C 1
ATOM 766 O O . GLU A 1 101 ? 4.562 -10.441 3.936 1.00 93.69 101 GLU A O 1
ATOM 771 N N . LEU A 1 102 ? 3.469 -12.026 2.790 1.00 84.00 102 LEU A N 1
ATOM 772 C CA . LEU A 1 102 ? 2.151 -11.482 3.095 1.00 84.00 102 LEU A CA 1
ATOM 773 C C . LEU A 1 102 ? 1.518 -12.191 4.304 1.00 84.00 102 LEU A C 1
ATOM 775 O O . LEU A 1 102 ? 0.689 -13.081 4.142 1.00 84.00 102 LEU A O 1
ATOM 779 N N . ASP A 1 103 ? 1.868 -11.747 5.513 1.00 76.56 103 ASP A N 1
ATOM 780 C CA . ASP A 1 103 ? 1.282 -12.221 6.783 1.00 76.56 103 ASP A CA 1
ATOM 781 C C . ASP A 1 103 ? -0.067 -11.520 7.080 1.00 76.56 103 ASP A C 1
ATOM 783 O O . ASP A 1 103 ? -0.239 -10.854 8.103 1.00 76.56 103 ASP A O 1
ATOM 787 N N . ASP A 1 104 ? -1.009 -11.575 6.130 1.00 76.31 104 ASP A N 1
ATOM 788 C CA . ASP A 1 104 ? -2.345 -10.934 6.152 1.00 76.31 104 ASP A CA 1
ATOM 789 C C . ASP A 1 104 ? -2.381 -9.395 6.183 1.00 76.31 104 ASP A C 1
ATOM 791 O O . ASP A 1 104 ? -3.454 -8.783 6.177 1.00 76.31 104 ASP A O 1
ATOM 795 N N . LYS A 1 105 ? -1.220 -8.739 6.177 1.00 83.44 105 LYS A N 1
ATOM 796 C CA . LYS A 1 105 ? -1.102 -7.279 6.231 1.00 83.44 105 LYS A CA 1
ATOM 797 C C . LYS A 1 105 ? -0.364 -6.762 5.010 1.00 83.44 105 LYS A C 1
ATOM 799 O O . LYS A 1 105 ? 0.653 -7.313 4.601 1.00 83.44 105 LYS A O 1
ATOM 804 N N . VAL A 1 106 ? -0.861 -5.657 4.469 1.00 90.94 106 VAL A N 1
ATOM 805 C CA . VAL A 1 106 ? -0.205 -4.904 3.402 1.00 90.94 106 VAL A CA 1
ATOM 806 C C . VAL A 1 106 ? -0.003 -3.470 3.865 1.00 90.94 106 VAL A C 1
ATOM 808 O O . VAL A 1 106 ? -0.896 -2.868 4.468 1.00 90.94 106 VAL A O 1
ATOM 811 N N . GLY A 1 107 ? 1.183 -2.929 3.609 1.00 91.19 107 GLY A N 1
ATOM 812 C CA . GLY A 1 107 ? 1.434 -1.509 3.781 1.00 91.19 107 GLY A CA 1
ATOM 813 C C . GLY A 1 107 ? 0.683 -0.708 2.722 1.00 91.19 107 GLY A C 1
ATOM 814 O O . GLY A 1 107 ? 0.611 -1.104 1.560 1.00 91.19 107 GLY A O 1
ATOM 815 N N . LEU A 1 108 ? 0.167 0.451 3.110 1.00 89.50 108 LEU A N 1
ATOM 816 C CA . LEU A 1 108 ? -0.348 1.452 2.185 1.00 89.50 108 LEU A CA 1
ATOM 817 C C . LEU A 1 108 ? 0.389 2.753 2.461 1.00 89.50 108 LEU A C 1
ATOM 819 O O . LEU A 1 108 ? 0.306 3.279 3.572 1.00 89.50 108 LEU A O 1
ATOM 823 N N . ASP A 1 109 ? 1.091 3.265 1.457 1.00 82.62 109 ASP A N 1
ATOM 824 C CA . ASP A 1 109 ? 1.587 4.636 1.500 1.00 82.62 109 ASP A CA 1
ATOM 825 C C . ASP A 1 109 ? 0.494 5.598 1.000 1.00 82.62 109 ASP A C 1
ATOM 827 O O . ASP A 1 109 ? -0.419 5.206 0.272 1.00 82.62 109 ASP A O 1
ATOM 831 N N . GLN A 1 110 ? 0.571 6.874 1.382 1.00 83.62 110 GLN A N 1
ATOM 832 C CA . GLN A 1 110 ? -0.348 7.926 0.914 1.00 83.62 110 GLN A CA 1
ATOM 833 C C . GLN A 1 110 ? -1.819 7.757 1.356 1.00 83.62 110 GLN A C 1
ATOM 835 O O . GLN A 1 110 ? -2.758 7.999 0.590 1.00 83.62 110 GLN A O 1
ATOM 840 N N . GLY A 1 111 ? -2.045 7.420 2.632 1.00 82.69 111 GLY A N 1
ATOM 841 C CA . GLY A 1 111 ? -3.385 7.246 3.219 1.00 82.69 111 GLY A CA 1
ATOM 842 C C . GLY A 1 111 ? -4.379 8.388 2.943 1.00 82.69 111 GLY A C 1
ATOM 843 O O . GLY A 1 111 ? -5.555 8.144 2.671 1.00 82.69 111 GLY A O 1
ATOM 844 N N . THR A 1 112 ? -3.907 9.637 2.919 1.00 81.69 112 THR A N 1
ATOM 845 C CA . THR A 1 112 ? -4.733 10.811 2.592 1.00 81.69 112 THR A CA 1
ATOM 846 C C . THR A 1 112 ? -5.301 10.757 1.173 1.00 81.69 112 THR A C 1
ATOM 848 O O . THR A 1 112 ? -6.482 11.036 0.963 1.00 81.69 112 THR A O 1
ATOM 851 N N . ALA A 1 113 ? -4.484 10.375 0.187 1.00 82.56 113 ALA A N 1
ATOM 852 C CA . ALA A 1 113 ? -4.923 10.257 -1.201 1.00 82.56 113 ALA A CA 1
ATOM 853 C C . ALA A 1 113 ? -5.935 9.113 -1.354 1.00 82.56 113 ALA A C 1
ATOM 855 O O . ALA A 1 113 ? -6.984 9.293 -1.969 1.00 82.56 113 ALA A O 1
ATOM 856 N N . LEU A 1 114 ? -5.688 7.973 -0.700 1.00 83.19 114 LEU A N 1
ATOM 857 C CA . LEU A 1 114 ? -6.634 6.853 -0.657 1.00 83.19 114 LEU A CA 1
ATOM 858 C C . LEU A 1 114 ? -7.981 7.263 -0.043 1.00 83.19 114 LEU A C 1
ATOM 860 O O . LEU A 1 114 ? -9.037 6.868 -0.540 1.00 83.19 114 LEU A O 1
ATOM 864 N N . ARG A 1 115 ? -7.962 8.093 1.008 1.00 84.62 115 ARG A N 1
ATOM 865 C CA . ARG A 1 115 ? -9.178 8.636 1.626 1.00 84.62 115 ARG A CA 1
ATOM 866 C C . ARG A 1 115 ? -9.939 9.559 0.674 1.00 84.62 115 ARG A C 1
ATOM 868 O O . ARG A 1 115 ? -11.159 9.447 0.582 1.00 84.62 115 ARG A O 1
ATOM 875 N N . GLN A 1 116 ? -9.240 10.432 -0.053 1.00 81.25 116 GLN A N 1
ATOM 876 C CA . GLN A 1 116 ? -9.848 11.336 -1.039 1.00 81.25 116 GLN A CA 1
ATOM 877 C C . GLN A 1 116 ? -10.420 10.594 -2.258 1.00 81.25 116 GLN A C 1
ATOM 879 O O . GLN A 1 116 ? -11.458 10.993 -2.776 1.00 81.25 116 GLN A O 1
ATOM 884 N N . LEU A 1 117 ? -9.794 9.489 -2.676 1.00 77.62 117 LEU A N 1
ATOM 885 C CA . LEU A 1 117 ? -10.261 8.626 -3.771 1.00 77.62 117 LEU A CA 1
ATOM 886 C C . LEU A 1 117 ? -11.411 7.683 -3.368 1.00 77.62 117 LEU A C 1
ATOM 888 O O . LEU A 1 117 ? -11.858 6.875 -4.181 1.00 77.62 117 LEU A O 1
ATOM 892 N N . GLY A 1 118 ? -11.869 7.730 -2.112 1.00 79.19 118 GLY A N 1
ATOM 893 C CA . GLY A 1 118 ? -12.904 6.827 -1.596 1.00 79.19 118 GLY A CA 1
ATOM 894 C C . GLY A 1 118 ? -12.452 5.369 -1.447 1.00 79.19 118 GLY A C 1
ATOM 895 O O . GLY A 1 118 ? -13.280 4.502 -1.185 1.00 79.19 118 GLY A O 1
ATOM 896 N N . LEU A 1 119 ? -11.151 5.097 -1.588 1.00 79.12 119 LEU A N 1
ATOM 897 C CA . LEU A 1 119 ? -10.539 3.774 -1.433 1.00 79.12 119 LEU A CA 1
ATOM 898 C C . LEU A 1 119 ? -10.373 3.366 0.033 1.00 79.12 119 LEU A C 1
ATOM 900 O O . LEU A 1 119 ? -10.321 2.178 0.340 1.00 79.12 119 LEU A O 1
ATOM 904 N N . MET A 1 120 ? -10.295 4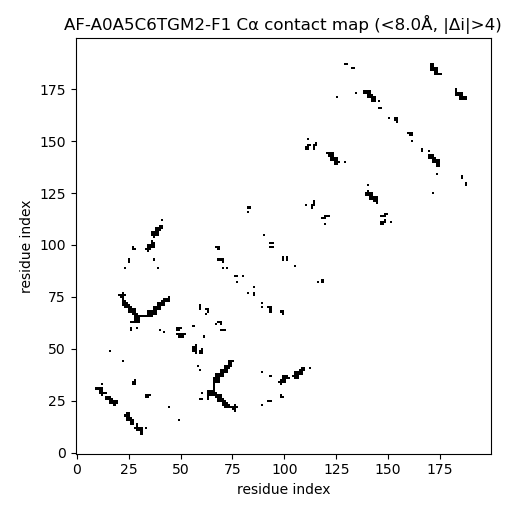.348 0.934 1.00 85.19 120 MET A N 1
ATOM 905 C CA . MET A 1 120 ? -10.254 4.130 2.377 1.00 85.19 120 MET A CA 1
ATOM 906 C C . MET A 1 120 ? -11.568 4.604 3.021 1.00 85.19 120 MET A C 1
ATOM 908 O O . MET A 1 120 ? -11.922 5.786 2.880 1.00 85.19 120 MET A O 1
ATOM 912 N N . PRO A 1 121 ? -12.307 3.735 3.738 1.00 83.88 121 PRO A N 1
ATOM 913 C CA . PRO A 1 121 ? -13.493 4.152 4.477 1.00 83.88 121 PRO A CA 1
ATOM 914 C C . PRO A 1 121 ? -13.119 5.074 5.646 1.00 83.88 121 PRO A C 1
ATOM 916 O O . PRO A 1 121 ? -11.974 5.128 6.088 1.00 83.88 121 PRO A O 1
ATOM 919 N N . GLU A 1 122 ? -14.093 5.825 6.162 1.00 83.88 122 GLU A N 1
ATOM 920 C CA . GLU A 1 122 ? -13.859 6.693 7.327 1.00 83.88 122 GLU A CA 1
ATOM 921 C C . GLU A 1 122 ? -13.693 5.903 8.626 1.00 83.88 122 GLU A C 1
ATOM 923 O O . GLU A 1 122 ? -12.982 6.333 9.534 1.00 83.88 122 GLU A O 1
ATOM 928 N N . TYR A 1 123 ? -14.365 4.757 8.702 1.00 88.56 123 TYR A N 1
ATOM 929 C CA . TYR A 1 123 ? -14.383 3.876 9.855 1.00 88.56 123 TYR A CA 1
ATOM 930 C C . TYR A 1 123 ? -14.029 2.465 9.418 1.00 88.56 123 TYR A C 1
ATOM 932 O O . TYR A 1 123 ? -14.446 2.016 8.348 1.00 88.56 123 TYR A O 1
ATOM 940 N N . LEU A 1 124 ? -13.257 1.782 10.255 1.00 88.31 124 LEU A N 1
ATOM 941 C CA . LEU A 1 124 ? -12.942 0.370 10.099 1.00 88.31 124 LEU A CA 1
ATOM 942 C C . LEU A 1 124 ? -13.379 -0.395 11.350 1.00 88.31 124 LEU A C 1
ATOM 944 O O . LEU A 1 12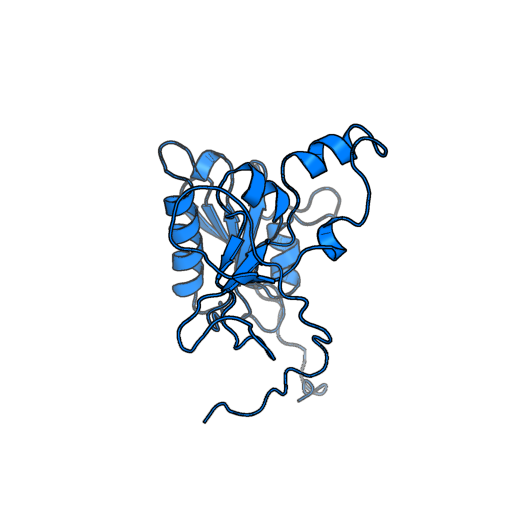4 ? -13.345 0.174 12.448 1.00 88.31 124 LEU A O 1
ATOM 948 N N . PRO A 1 125 ? -13.767 -1.676 11.212 1.00 89.94 125 PRO A N 1
ATOM 949 C CA . PRO A 1 125 ? -14.057 -2.523 12.358 1.00 89.94 125 PRO A CA 1
ATOM 950 C C . PRO A 1 125 ? -12.855 -2.584 13.301 1.00 89.94 125 PRO A C 1
ATOM 952 O O . PRO A 1 125 ? -11.720 -2.766 12.863 1.00 89.94 125 PRO A O 1
ATOM 955 N N . PHE A 1 126 ? -13.108 -2.452 14.598 1.00 88.56 126 PHE A N 1
ATOM 956 C CA . PHE A 1 126 ? -12.108 -2.665 15.632 1.00 88.56 126 PHE A CA 1
ATOM 957 C C . PHE A 1 126 ? -12.089 -4.162 15.985 1.00 88.56 126 PHE A C 1
ATOM 959 O O . PHE A 1 126 ? -13.091 -4.670 16.493 1.00 88.56 126 PHE A O 1
ATOM 966 N N . PRO A 1 127 ? -11.003 -4.898 15.681 1.00 83.56 127 PRO A N 1
ATOM 967 C CA . PRO A 1 127 ? -11.015 -6.361 15.727 1.00 83.56 127 PRO A CA 1
ATOM 968 C C . PRO A 1 127 ? -10.768 -6.934 17.129 1.00 83.56 127 PRO A C 1
ATOM 970 O O . PRO A 1 127 ? -10.853 -8.146 17.312 1.00 83.56 127 PRO A O 1
ATOM 973 N N . TYR A 1 128 ? -10.448 -6.088 18.109 1.00 83.94 128 TYR A N 1
ATOM 974 C CA . TYR A 1 128 ? -10.089 -6.516 19.457 1.00 83.94 128 TYR A CA 1
ATOM 975 C C . TYR A 1 128 ? -11.234 -6.285 20.451 1.00 83.94 128 TYR A C 1
ATOM 977 O O . TYR A 1 128 ? -12.044 -5.372 20.259 1.00 83.94 128 TYR A O 1
ATOM 985 N N . PRO A 1 129 ? -11.301 -7.067 21.542 1.00 81.19 129 PRO A N 1
ATOM 986 C CA . PRO A 1 129 ? -12.195 -6.771 22.653 1.00 81.19 129 PRO A CA 1
ATOM 987 C C . PRO A 1 129 ? -11.935 -5.363 23.197 1.00 81.19 129 PRO A C 1
ATOM 989 O O . PRO A 1 129 ? -10.784 -4.969 23.383 1.00 81.19 129 PRO A O 1
ATOM 992 N N . VAL A 1 130 ? -12.999 -4.609 23.469 1.00 80.69 130 VAL A N 1
ATOM 993 C CA . VAL A 1 130 ? -12.904 -3.282 24.089 1.00 80.69 130 VAL A CA 1
ATOM 994 C C . VAL A 1 130 ? -13.072 -3.446 25.606 1.00 80.69 130 VAL A C 1
ATOM 996 O O . VAL A 1 130 ? -14.146 -3.869 26.046 1.00 80.69 130 VAL A O 1
ATOM 999 N N . PRO A 1 131 ? -12.044 -3.147 26.426 1.00 73.69 131 PRO A N 1
ATOM 1000 C CA . PRO A 1 131 ? -12.155 -3.218 27.881 1.00 73.69 131 PRO A CA 1
ATOM 1001 C C . PRO A 1 131 ? -13.262 -2.291 28.391 1.00 73.69 131 PRO A C 1
ATOM 1003 O O . PRO A 1 131 ? -13.375 -1.158 27.929 1.00 73.69 131 PRO A O 1
ATOM 1006 N N . ASN A 1 132 ? -14.074 -2.758 29.345 1.00 72.25 132 ASN A N 1
ATOM 1007 C CA . ASN A 1 132 ? -15.194 -1.993 29.918 1.00 72.25 132 ASN A CA 1
ATOM 1008 C C . ASN A 1 132 ? -16.203 -1.473 28.873 1.00 72.25 132 ASN A C 1
ATOM 1010 O O . ASN A 1 132 ? -16.860 -0.453 29.084 1.00 72.25 132 ASN A O 1
ATOM 1014 N N . ALA A 1 133 ? -16.323 -2.179 27.746 1.00 70.06 133 ALA A N 1
ATOM 1015 C CA . ALA A 1 133 ? -17.351 -1.956 26.744 1.00 70.06 133 ALA A CA 1
ATOM 1016 C C . ALA A 1 133 ? -18.742 -1.848 27.391 1.00 70.06 133 ALA A C 1
ATOM 1018 O O . ALA A 1 133 ? -19.191 -2.762 28.078 1.00 70.06 133 ALA A O 1
ATOM 1019 N N . ALA A 1 134 ? -19.438 -0.735 27.139 1.00 69.44 134 ALA A N 1
ATOM 1020 C CA . ALA A 1 134 ? -20.829 -0.557 27.564 1.00 69.44 134 ALA A CA 1
ATOM 1021 C C . ALA A 1 134 ? -21.800 -1.491 26.813 1.00 69.44 134 ALA A C 1
ATOM 1023 O O . ALA A 1 134 ? -22.913 -1.735 27.279 1.00 69.44 134 ALA A O 1
ATOM 1024 N N . GLY A 1 135 ? -21.376 -1.999 25.652 1.00 67.69 135 GLY A N 1
ATOM 1025 C CA . GLY A 1 135 ? -22.136 -2.933 24.834 1.00 67.69 135 GLY A CA 1
ATOM 1026 C C . GLY A 1 135 ? -22.080 -4.355 25.390 1.00 67.69 135 GLY A C 1
ATOM 1027 O O . GLY A 1 135 ? -21.076 -4.782 25.960 1.00 67.69 135 GLY A O 1
ATOM 1028 N N . GLY A 1 136 ? -23.175 -5.098 25.232 1.00 70.00 136 GLY A N 1
ATOM 1029 C CA . GLY A 1 136 ? -23.249 -6.498 25.644 1.00 70.00 136 GLY A CA 1
ATOM 1030 C C . GLY A 1 136 ? -22.401 -7.440 24.769 1.00 70.00 136 GLY A C 1
ATOM 1031 O O . GLY A 1 136 ? -21.783 -7.025 23.785 1.00 70.00 136 GLY A O 1
ATOM 1032 N N . PRO A 1 137 ? -22.386 -8.748 25.087 1.00 68.19 137 PRO A N 1
ATOM 1033 C CA . PRO A 1 137 ? -21.728 -9.757 24.261 1.00 68.19 137 PRO A CA 1
ATOM 1034 C C . PRO A 1 137 ? -22.200 -9.691 22.799 1.00 68.19 137 PRO A C 1
ATOM 1036 O O . PRO A 1 137 ? -23.396 -9.761 22.525 1.00 68.19 137 PRO A O 1
ATOM 1039 N N . GLY A 1 138 ? -21.259 -9.569 21.858 1.00 74.88 138 GLY A N 1
ATOM 1040 C CA . GLY A 1 138 ? -21.548 -9.485 20.420 1.00 74.88 138 GLY A CA 1
ATOM 1041 C C . GLY A 1 138 ? -21.678 -8.066 19.856 1.00 74.88 138 GLY A C 1
ATOM 1042 O O . GLY A 1 138 ? -21.855 -7.921 18.643 1.00 74.88 138 GLY A O 1
ATOM 1043 N N . THR A 1 139 ? -21.548 -7.025 20.685 1.00 80.75 139 THR A N 1
ATOM 1044 C CA . THR A 1 139 ? -21.429 -5.646 20.202 1.00 80.75 139 THR A CA 1
ATOM 1045 C C . THR A 1 139 ? -20.188 -5.487 19.318 1.00 80.75 139 THR A C 1
ATOM 1047 O O . THR A 1 139 ? -19.082 -5.885 19.688 1.00 80.75 139 THR A O 1
ATOM 1050 N N . LYS A 1 140 ? -20.370 -4.883 18.138 1.00 85.00 140 LYS A N 1
ATOM 1051 C CA . LYS A 1 140 ? -19.277 -4.531 17.225 1.00 85.00 140 LYS A CA 1
ATOM 1052 C C . LYS A 1 140 ? -18.804 -3.111 17.495 1.00 85.00 140 LYS A C 1
ATOM 1054 O O . LYS A 1 140 ? -19.610 -2.222 17.769 1.00 85.00 140 LYS A O 1
ATOM 1059 N N . TYR A 1 141 ? -17.505 -2.904 17.345 1.00 87.81 141 TYR A N 1
ATOM 1060 C CA . TYR A 1 141 ? -16.863 -1.609 17.500 1.00 87.81 141 TYR A CA 1
ATOM 1061 C C . TYR A 1 141 ? -16.197 -1.190 16.197 1.00 87.81 141 TYR A C 1
ATOM 1063 O O . TYR A 1 141 ? -15.767 -2.026 15.404 1.00 87.81 141 TYR A O 1
ATOM 1071 N N . GLU A 1 142 ? -16.100 0.114 15.992 1.00 91.31 142 GLU A N 1
ATOM 1072 C CA . GLU A 1 142 ? -15.420 0.736 14.865 1.00 91.31 142 GLU A CA 1
ATOM 1073 C C . GLU A 1 142 ? -14.502 1.845 15.367 1.00 91.31 142 GLU A C 1
ATOM 1075 O O . GLU A 1 142 ? -14.805 2.534 16.341 1.00 91.31 142 GLU A O 1
ATOM 1080 N N . TYR A 1 143 ? -13.390 2.056 14.675 1.00 89.50 143 TYR A N 1
ATOM 1081 C CA . TYR A 1 143 ? -12.498 3.180 14.925 1.00 89.50 143 TYR A CA 1
ATOM 1082 C C . TYR A 1 143 ? -12.452 4.087 13.705 1.00 89.50 143 TYR A C 1
ATOM 1084 O O . TYR A 1 143 ? -12.568 3.629 12.565 1.00 89.50 143 TYR A O 1
ATOM 1092 N N . ARG A 1 144 ? -12.296 5.393 13.941 1.00 88.38 144 ARG A N 1
ATOM 1093 C CA . ARG A 1 144 ? -12.060 6.342 12.852 1.00 88.38 144 ARG A CA 1
ATOM 1094 C C . ARG A 1 144 ? -10.654 6.133 12.312 1.00 88.38 144 ARG A C 1
ATOM 1096 O O . ARG A 1 144 ? -9.696 6.174 13.083 1.00 88.38 144 ARG A O 1
ATOM 1103 N N . VAL A 1 145 ? -10.521 5.945 11.005 1.00 87.50 145 VAL A N 1
ATOM 1104 C CA . VAL A 1 145 ? -9.211 5.788 10.370 1.00 87.50 145 VAL A CA 1
ATOM 1105 C C . VAL A 1 145 ? -8.401 7.079 10.577 1.00 87.50 145 VAL A C 1
ATOM 1107 O O . VAL A 1 145 ? -8.921 8.160 10.284 1.00 87.50 145 VAL A O 1
ATOM 1110 N N . PRO A 1 146 ? -7.147 7.010 11.071 1.00 86.94 146 PRO A N 1
ATOM 1111 C CA . PRO A 1 146 ? -6.313 8.182 11.351 1.00 86.94 146 PRO A CA 1
ATOM 1112 C C . PRO A 1 146 ? -5.693 8.742 10.061 1.00 86.94 146 PRO A C 1
ATOM 1114 O O . PRO A 1 146 ? -4.478 8.834 9.912 1.00 86.94 146 PRO A O 1
ATOM 1117 N N . MET A 1 147 ? -6.543 9.072 9.091 1.00 87.62 147 MET A N 1
ATOM 1118 C CA . MET A 1 147 ? -6.162 9.638 7.802 1.00 87.62 147 MET A CA 1
ATOM 1119 C C . MET A 1 147 ? -6.975 10.903 7.552 1.00 87.62 147 MET A C 1
ATOM 1121 O O . MET A 1 147 ? -8.200 10.911 7.691 1.00 87.62 147 MET A O 1
ATOM 1125 N N . ALA A 1 148 ? -6.289 11.974 7.163 1.00 85.75 148 ALA A N 1
ATOM 1126 C CA . ALA A 1 148 ? -6.938 13.190 6.694 1.00 85.75 148 ALA A CA 1
ATOM 1127 C C . ALA A 1 148 ? -7.477 12.984 5.268 1.00 85.75 148 ALA A C 1
ATOM 1129 O O . ALA A 1 148 ? -6.943 12.185 4.508 1.00 85.75 148 ALA A O 1
ATOM 1130 N N . GLY A 1 149 ? -8.538 13.692 4.890 1.00 85.94 149 GLY A N 1
ATOM 1131 C CA . GLY A 1 149 ? -9.058 13.723 3.528 1.00 85.94 149 GLY A CA 1
ATOM 1132 C C . GLY A 1 149 ? -8.754 15.068 2.882 1.00 85.94 149 GLY A C 1
ATOM 1133 O O . GLY A 1 149 ? -7.597 15.484 2.770 1.00 85.94 149 GLY A O 1
ATOM 1134 N N . ILE A 1 150 ? -9.804 15.769 2.454 1.00 86.62 150 ILE A N 1
ATOM 1135 C CA . ILE A 1 150 ? -9.701 17.117 1.878 1.00 86.62 150 ILE A CA 1
ATOM 1136 C C . ILE A 1 150 ? -9.081 18.122 2.860 1.00 86.62 150 ILE A C 1
ATOM 1138 O O . ILE A 1 150 ? -8.456 19.094 2.441 1.00 86.62 150 ILE A O 1
ATOM 1142 N N . GLU A 1 151 ? -9.180 17.859 4.165 1.00 89.44 151 GLU A N 1
ATOM 1143 C CA . GLU A 1 151 ? -8.606 18.690 5.221 1.00 89.44 151 GLU A CA 1
ATOM 1144 C C . GLU A 1 151 ? -7.090 18.837 5.062 1.00 89.44 151 GLU A C 1
ATOM 1146 O O . GLU A 1 151 ? -6.556 19.924 5.279 1.00 89.44 151 GLU A O 1
ATOM 1151 N N . ALA A 1 152 ? -6.396 17.784 4.616 1.00 88.81 152 ALA A N 1
ATOM 1152 C CA . ALA A 1 152 ? -4.966 17.858 4.329 1.00 88.81 152 ALA A CA 1
ATOM 1153 C C . ALA A 1 152 ? -4.669 18.839 3.188 1.00 88.81 152 ALA A C 1
ATOM 1155 O O . ALA A 1 152 ? -3.742 19.639 3.290 1.00 88.81 152 ALA A O 1
ATOM 1156 N N . ALA A 1 153 ? -5.478 18.829 2.123 1.00 88.75 153 ALA A N 1
ATOM 1157 C CA . ALA A 1 153 ? -5.322 19.762 1.009 1.00 88.75 153 ALA A CA 1
ATOM 1158 C C . ALA A 1 153 ? -5.583 21.211 1.449 1.00 88.75 153 ALA A C 1
ATOM 1160 O O . ALA A 1 153 ? -4.829 22.113 1.083 1.00 88.75 153 ALA A O 1
ATOM 1161 N N . THR A 1 154 ? -6.602 21.431 2.283 1.00 91.50 154 THR A N 1
ATOM 1162 C CA . THR A 1 154 ? -6.876 22.741 2.891 1.00 91.50 154 THR A CA 1
ATOM 1163 C C . THR A 1 154 ? -5.704 23.207 3.754 1.00 91.50 154 THR A C 1
ATOM 1165 O O . THR A 1 154 ? -5.246 24.331 3.583 1.00 91.50 154 THR A O 1
ATOM 1168 N N . LYS A 1 155 ? -5.161 22.336 4.616 1.00 92.25 155 LYS A N 1
ATOM 1169 C CA . LYS A 1 155 ? -4.015 22.636 5.491 1.00 92.25 155 LYS A CA 1
ATOM 1170 C C . LYS A 1 155 ? -2.726 22.934 4.715 1.00 92.25 155 LYS A C 1
ATOM 1172 O O . LYS A 1 155 ? -1.931 23.760 5.151 1.00 92.25 155 LYS A O 1
ATOM 1177 N N . MET A 1 156 ? -2.514 22.276 3.572 1.00 90.12 156 MET A N 1
ATOM 1178 C CA . MET A 1 156 ? -1.380 22.560 2.683 1.00 90.12 156 MET A CA 1
ATOM 1179 C C . MET A 1 156 ? -1.513 23.918 1.985 1.00 90.12 156 MET A C 1
ATOM 1181 O O . MET A 1 156 ? -0.514 24.609 1.809 1.00 90.12 156 MET A O 1
ATOM 1185 N N . ARG A 1 157 ? -2.733 24.313 1.594 1.00 93.75 157 ARG A N 1
ATOM 1186 C CA . ARG A 1 157 ? -2.993 25.631 0.985 1.00 93.75 157 ARG A CA 1
ATOM 1187 C C . ARG A 1 157 ? -2.932 26.763 2.003 1.00 93.75 157 ARG A C 1
ATOM 1189 O O . ARG A 1 157 ? -2.445 27.842 1.688 1.00 93.75 157 ARG A O 1
ATOM 1196 N N . ASP A 1 158 ? -3.425 26.509 3.207 1.00 95.19 158 ASP A N 1
ATOM 1197 C CA . ASP A 1 158 ? -3.386 27.434 4.327 1.00 95.19 158 ASP A CA 1
ATOM 1198 C C . ASP A 1 158 ? -3.015 26.682 5.606 1.00 95.19 158 ASP A C 1
ATOM 1200 O O . ASP A 1 158 ? -3.799 25.898 6.147 1.00 95.19 158 ASP A O 1
ATOM 1204 N N . ARG A 1 159 ? -1.830 26.990 6.145 1.00 91.31 159 ARG A N 1
ATOM 1205 C CA . ARG A 1 159 ? -1.327 26.399 7.393 1.00 91.31 159 ARG A CA 1
ATOM 1206 C C . ARG A 1 159 ? -2.280 26.588 8.582 1.00 91.31 159 ARG A C 1
ATOM 1208 O O . ARG A 1 159 ? -2.199 25.821 9.542 1.00 91.31 159 ARG A O 1
ATOM 1215 N N . ASN A 1 160 ? -3.165 27.584 8.535 1.00 93.38 160 ASN A N 1
ATOM 1216 C CA . ASN A 1 160 ? -4.158 27.877 9.566 1.00 93.38 160 ASN A CA 1
ATOM 1217 C C . ASN A 1 160 ? -5.568 27.364 9.217 1.00 93.38 160 ASN A C 1
ATOM 1219 O O . ASN A 1 16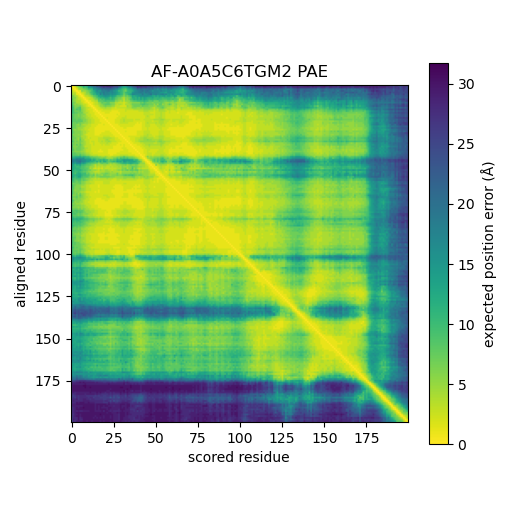0 ? -6.465 27.475 10.047 1.00 93.38 160 ASN A O 1
ATOM 1223 N N . GLY A 1 161 ? -5.770 26.778 8.032 1.00 91.50 161 GLY A N 1
ATOM 1224 C CA . GLY A 1 161 ? -7.097 26.431 7.513 1.00 91.50 161 GLY A CA 1
ATOM 1225 C C . GLY A 1 161 ? -7.779 25.248 8.210 1.00 91.50 161 GLY A C 1
ATOM 1226 O O . GLY A 1 161 ? -8.993 25.097 8.113 1.00 91.50 161 GLY A O 1
ATOM 1227 N N . VAL A 1 162 ? -7.019 24.410 8.922 1.00 91.06 162 VAL A N 1
ATOM 1228 C CA . VAL A 1 162 ? -7.539 23.301 9.744 1.00 91.06 162 VAL A CA 1
ATOM 1229 C C . VAL A 1 162 ? -6.740 23.236 11.052 1.00 91.06 162 VAL A C 1
ATOM 1231 O O . VAL A 1 162 ? -5.516 23.390 10.996 1.00 91.06 162 VAL A O 1
ATOM 1234 N N . PRO A 1 163 ? -7.356 23.006 12.226 1.00 90.50 163 PRO A N 1
ATOM 1235 C CA . PRO A 1 163 ? -6.623 22.786 13.474 1.00 90.50 163 PRO A CA 1
ATOM 1236 C C . PRO A 1 163 ? -5.650 21.599 13.386 1.00 90.50 163 PRO A C 1
ATOM 1238 O O . PRO A 1 163 ? -5.905 20.607 12.703 1.00 90.50 163 PRO A O 1
ATOM 1241 N N . SER A 1 164 ? -4.497 21.711 14.046 1.00 88.00 164 SER A N 1
ATOM 1242 C CA . SER A 1 164 ? -3.520 20.615 14.124 1.00 88.00 164 SER A CA 1
ATOM 1243 C C . SER A 1 164 ? -3.935 19.602 15.196 1.00 88.00 164 SER A C 1
ATOM 1245 O O . SER A 1 164 ? -4.616 19.965 16.146 1.00 88.00 164 SER A O 1
ATOM 1247 N N . ASN A 1 165 ? -3.459 18.357 15.090 1.00 88.69 165 ASN A N 1
ATOM 1248 C CA . ASN A 1 165 ? -3.582 17.323 16.131 1.00 88.69 165 ASN A CA 1
ATOM 1249 C C . ASN A 1 165 ? -5.003 16.796 16.420 1.00 88.69 165 ASN A C 1
ATOM 1251 O O . ASN A 1 165 ? -5.165 15.967 17.309 1.00 88.69 165 ASN A O 1
ATOM 1255 N N . GLU A 1 166 ? -6.012 17.152 15.622 1.00 86.69 166 GLU A N 1
ATOM 1256 C CA . GLU A 1 166 ? -7.381 16.641 15.813 1.00 86.69 166 GLU A CA 1
ATOM 1257 C C . GLU A 1 166 ? -7.496 15.113 15.702 1.00 86.69 166 GLU A C 1
ATOM 1259 O O . GLU A 1 166 ? -8.366 14.505 16.319 1.00 86.69 166 GLU A O 1
ATOM 1264 N N . MET A 1 167 ? -6.586 14.461 14.970 1.00 86.69 167 MET A N 1
ATOM 1265 C CA . MET A 1 167 ? -6.561 12.997 14.869 1.00 86.69 167 MET A CA 1
ATOM 1266 C C . MET A 1 167 ? -6.260 12.307 16.210 1.00 86.69 167 MET A C 1
ATOM 1268 O O . MET A 1 167 ? -6.718 11.188 16.417 1.00 86.69 167 MET A O 1
ATOM 1272 N N . PHE A 1 168 ? -5.568 12.966 17.152 1.00 86.81 168 PHE A N 1
ATOM 1273 C CA . PHE A 1 168 ? -5.343 12.415 18.499 1.00 86.81 168 PHE A CA 1
ATOM 1274 C C . PHE A 1 168 ? -6.635 12.321 19.322 1.00 86.81 168 PHE A C 1
ATOM 1276 O O . PHE A 1 168 ? -6.708 11.556 20.285 1.00 86.81 168 PHE A O 1
ATOM 1283 N N . ASN A 1 169 ? -7.672 13.060 18.923 1.00 86.75 169 ASN A N 1
ATOM 1284 C CA . ASN A 1 169 ? -8.982 13.007 19.559 1.00 86.75 169 ASN A CA 1
ATOM 1285 C C . ASN A 1 169 ? -9.846 11.853 19.030 1.00 86.75 169 ASN A C 1
ATOM 1287 O O . ASN A 1 169 ? -10.927 11.625 19.567 1.00 86.75 169 ASN A O 1
ATOM 1291 N N . PHE A 1 170 ? -9.410 11.112 18.003 1.00 87.50 170 PHE A N 1
ATOM 1292 C CA . PHE A 1 170 ? -10.198 10.015 17.438 1.00 87.50 170 PHE A CA 1
ATOM 1293 C C . PHE A 1 170 ? -10.362 8.874 18.447 1.00 87.50 170 PHE A C 1
ATOM 1295 O O . PHE A 1 170 ? -9.425 8.507 19.157 1.00 87.50 170 PHE A O 1
ATOM 1302 N N . LYS A 1 171 ? -11.576 8.317 18.509 1.00 81.75 171 LYS A N 1
ATOM 1303 C CA . LYS A 1 171 ? -11.963 7.267 19.458 1.00 81.75 171 LYS A CA 1
ATOM 1304 C C . LYS A 1 171 ? -12.526 6.044 18.745 1.00 81.75 171 LYS A C 1
ATOM 1306 O O . LYS A 1 171 ? -12.951 6.112 17.587 1.00 81.75 171 LYS A O 1
ATOM 1311 N N . VAL A 1 172 ? -12.539 4.936 19.479 1.00 83.62 172 VAL A N 1
ATOM 1312 C CA . VAL A 1 172 ? -13.309 3.741 19.138 1.00 83.62 172 VAL A CA 1
ATOM 1313 C C . VAL A 1 172 ? -14.746 3.952 19.619 1.00 83.62 172 VAL A C 1
ATOM 1315 O O . VAL A 1 172 ? -14.979 4.463 20.714 1.00 83.62 172 VAL A O 1
ATOM 1318 N N . GLY A 1 173 ? -15.718 3.605 18.784 1.00 81.12 173 GLY A N 1
ATOM 1319 C CA . GLY A 1 173 ? -17.141 3.749 19.074 1.00 81.12 173 GLY A CA 1
ATOM 1320 C C . GLY A 1 173 ? -17.911 2.473 18.761 1.00 81.12 173 GLY A C 1
ATOM 1321 O O . GLY A 1 173 ? -17.479 1.651 17.957 1.00 81.12 173 GLY A O 1
ATOM 1322 N N . GLU A 1 174 ? -19.055 2.303 19.414 1.00 78.94 174 GLU A N 1
ATOM 1323 C CA . GLU A 1 174 ? -19.976 1.196 19.152 1.00 78.94 174 GLU A CA 1
ATOM 1324 C C . GLU A 1 174 ? -20.708 1.374 17.811 1.00 78.94 174 GLU A C 1
ATOM 1326 O O . GLU A 1 174 ? -21.131 2.480 17.453 1.00 78.94 174 GLU A O 1
ATOM 1331 N N . VAL A 1 175 ? -20.891 0.273 17.078 1.00 75.81 175 VAL A N 1
ATOM 1332 C CA . VAL A 1 175 ? -21.676 0.239 15.839 1.00 75.81 175 VAL A CA 1
ATOM 1333 C C . VAL A 1 175 ? -23.161 0.148 16.184 1.00 75.81 175 VAL A C 1
ATOM 1335 O O . VAL A 1 175 ? -23.660 -0.919 16.538 1.00 75.81 175 VAL A O 1
ATOM 1338 N N . GLN A 1 176 ? -23.899 1.252 16.054 1.00 63.44 176 GLN A N 1
ATOM 1339 C CA . GLN A 1 176 ? -25.357 1.234 16.203 1.00 63.44 176 GLN A CA 1
ATOM 1340 C C . GLN A 1 176 ? -26.033 0.893 14.868 1.00 63.44 176 GLN A C 1
ATOM 1342 O O . GLN A 1 176 ? -25.954 1.644 13.895 1.00 63.44 176 GLN A O 1
ATOM 1347 N N . ASN A 1 177 ? -26.724 -0.249 14.826 1.00 47.19 177 ASN A N 1
ATOM 1348 C CA . ASN A 1 177 ? -27.547 -0.647 13.685 1.00 47.19 177 ASN A CA 1
ATOM 1349 C C . ASN A 1 177 ? -28.839 0.181 13.658 1.00 47.19 177 ASN A C 1
ATOM 1351 O O . ASN A 1 177 ? -29.829 -0.165 14.298 1.00 47.19 177 ASN A O 1
ATOM 1355 N N . GLY A 1 178 ? -28.835 1.270 12.893 1.00 40.97 178 GLY A N 1
ATOM 1356 C CA . GLY A 1 178 ? -30.034 2.052 12.608 1.00 40.97 178 GLY A CA 1
ATOM 1357 C C . GLY A 1 178 ? -29.726 3.531 12.431 1.00 40.97 178 GLY A C 1
ATOM 1358 O O . GLY A 1 178 ? -29.143 4.145 13.310 1.00 40.97 178 GLY A O 1
ATOM 1359 N N . SER A 1 179 ? -30.112 4.062 11.265 1.00 35.97 179 SER A N 1
ATOM 1360 C CA . SER A 1 179 ? -30.300 5.479 10.914 1.00 35.97 179 SER A CA 1
ATOM 1361 C C . SER A 1 179 ? -29.674 6.517 11.851 1.00 35.97 179 SER A C 1
ATOM 1363 O O . SER A 1 179 ? -30.178 6.720 12.947 1.00 35.97 179 SER A O 1
ATOM 1365 N N . LYS A 1 180 ? -28.691 7.263 11.322 1.00 45.31 180 LYS A N 1
ATOM 1366 C CA . LYS A 1 180 ? -28.264 8.614 11.732 1.00 45.31 180 LYS A CA 1
ATOM 1367 C C . LYS A 1 180 ? -28.560 8.973 13.201 1.00 45.31 180 LYS A C 1
ATOM 1369 O O . LYS A 1 180 ? -29.696 9.299 13.541 1.00 45.31 180 LYS A O 1
ATOM 1374 N N . THR A 1 181 ? -27.474 9.156 13.956 1.00 42.62 181 THR A N 1
ATOM 1375 C CA . THR A 1 181 ? -27.236 10.148 15.034 1.00 42.62 181 THR A CA 1
ATOM 1376 C C . THR A 1 181 ? -26.865 9.535 16.397 1.00 42.62 181 THR A C 1
ATOM 1378 O O . THR A 1 181 ? -27.645 8.807 16.994 1.00 42.62 181 THR A O 1
ATOM 1381 N N . ARG A 1 182 ? -25.698 9.985 16.897 1.00 40.06 182 ARG A N 1
ATOM 1382 C CA . ARG A 1 182 ? -25.032 9.776 18.204 1.00 40.06 182 ARG A CA 1
ATOM 1383 C C . ARG A 1 182 ? -24.322 8.433 18.433 1.00 40.06 182 ARG A C 1
ATOM 1385 O O . ARG A 1 182 ? -24.868 7.493 18.989 1.00 40.06 182 ARG A O 1
ATOM 1392 N N . LYS A 1 183 ? -23.028 8.428 18.085 1.00 45.44 183 LYS A N 1
ATOM 1393 C CA . LYS A 1 183 ? -22.035 7.466 18.580 1.00 45.44 183 LYS A CA 1
ATOM 1394 C C . LYS A 1 183 ? -21.908 7.616 20.094 1.00 45.44 183 LYS A C 1
ATOM 1396 O O . LYS A 1 183 ? -21.617 8.712 20.567 1.00 45.44 183 LYS A O 1
ATOM 1401 N N . THR A 1 184 ? -22.112 6.535 20.834 1.00 45.38 184 THR A N 1
ATOM 1402 C CA . THR A 1 184 ? -21.644 6.456 22.219 1.00 45.38 184 THR A CA 1
ATOM 1403 C C . THR A 1 184 ? -20.138 6.226 22.153 1.00 45.38 184 THR A C 1
ATOM 1405 O O . THR A 1 184 ? -19.678 5.172 21.712 1.00 45.38 184 THR A O 1
ATOM 1408 N N . GLU A 1 185 ? -19.373 7.264 22.472 1.00 48.50 185 GLU A N 1
ATOM 1409 C CA . GLU A 1 185 ? -17.913 7.232 22.467 1.00 48.50 185 GLU A CA 1
ATOM 1410 C C . GLU A 1 185 ? -17.425 6.406 23.657 1.00 48.50 185 GLU A C 1
ATOM 1412 O O . GLU A 1 185 ? -17.829 6.652 24.794 1.00 48.50 185 GLU A O 1
ATOM 1417 N N . VAL A 1 186 ? -16.563 5.420 23.403 1.00 52.75 186 VAL A N 1
ATOM 1418 C CA . VAL A 1 186 ? -15.894 4.669 24.468 1.00 52.75 186 VAL A CA 1
ATOM 1419 C C . VAL A 1 186 ? -14.450 5.151 24.528 1.00 52.75 186 VAL A C 1
ATOM 1421 O O . VAL A 1 186 ? -13.689 5.041 23.564 1.00 52.75 186 VAL A O 1
ATOM 1424 N N . LEU A 1 187 ? -14.067 5.723 25.668 1.00 47.47 187 LEU A N 1
ATOM 1425 C CA . LEU A 1 187 ? -12.673 6.031 25.963 1.00 47.47 187 LEU A CA 1
ATOM 1426 C C . LEU A 1 187 ? -11.956 4.714 26.263 1.00 47.47 187 LEU A C 1
ATOM 1428 O O . LEU A 1 187 ? -12.136 4.134 27.329 1.00 47.47 187 LEU A O 1
ATOM 1432 N N . ILE A 1 188 ? -11.139 4.242 25.321 1.00 49.91 188 ILE A N 1
ATOM 1433 C CA . ILE A 1 188 ? -10.131 3.228 25.635 1.00 49.91 188 ILE A CA 1
ATOM 1434 C C . ILE A 1 188 ? -9.013 3.960 26.375 1.00 49.91 188 ILE A C 1
ATOM 1436 O O . ILE A 1 188 ? -8.114 4.537 25.760 1.00 49.91 188 ILE A O 1
ATOM 1440 N N . GLU A 1 189 ? -9.114 4.012 27.699 1.00 39.44 189 GLU A N 1
ATOM 1441 C CA . GLU A 1 189 ? -7.989 4.415 28.532 1.00 39.44 189 GLU A CA 1
ATOM 1442 C C . GLU A 1 189 ? -6.929 3.304 28.466 1.00 39.44 189 GLU A C 1
ATOM 1444 O O . GLU A 1 189 ? -7.188 2.160 28.832 1.00 39.44 189 GLU A O 1
ATOM 1449 N N . ASN A 1 190 ? -5.733 3.668 27.993 1.00 38.03 190 ASN A N 1
ATOM 1450 C CA . ASN A 1 190 ? -4.492 2.882 28.006 1.00 38.03 190 ASN A CA 1
ATOM 1451 C C . ASN A 1 190 ? -4.383 1.745 26.967 1.00 38.03 190 ASN A C 1
ATOM 1453 O O . ASN A 1 190 ? -4.630 0.573 27.239 1.00 38.03 190 ASN A O 1
ATOM 1457 N N . VAL A 1 191 ? -3.861 2.097 25.784 1.00 42.31 191 VAL A N 1
ATOM 1458 C CA . VAL A 1 191 ? -3.378 1.153 24.749 1.00 42.31 191 VAL A CA 1
ATOM 1459 C C . VAL A 1 191 ? -2.101 0.404 25.194 1.00 42.31 191 VAL A C 1
ATOM 1461 O O . VAL A 1 191 ? -1.696 -0.560 24.554 1.00 42.31 191 VAL A O 1
ATOM 1464 N N . GLU A 1 192 ? -1.487 0.780 26.321 1.00 38.41 192 GLU A N 1
ATOM 1465 C CA . GLU A 1 192 ? -0.244 0.169 26.825 1.00 38.41 192 GLU A CA 1
ATOM 1466 C C . GLU A 1 192 ? -0.413 -1.246 27.415 1.00 38.41 192 GLU A C 1
ATOM 1468 O O . GLU A 1 192 ? 0.586 -1.916 27.652 1.00 38.41 192 GLU A O 1
ATOM 1473 N N . ASN A 1 193 ? -1.645 -1.742 27.599 1.00 33.53 193 ASN A N 1
ATOM 1474 C CA . ASN A 1 193 ? -1.912 -3.047 28.226 1.00 33.53 193 ASN A CA 1
ATOM 1475 C C . ASN A 1 193 ? -2.580 -4.084 27.305 1.00 33.53 193 ASN A C 1
ATOM 1477 O O . ASN A 1 193 ? -3.187 -5.035 27.798 1.00 33.53 193 ASN A O 1
ATOM 1481 N N . ILE A 1 194 ? -2.467 -3.960 25.977 1.00 39.56 194 ILE A N 1
ATOM 1482 C CA . ILE A 1 194 ? -2.799 -5.088 25.089 1.00 39.56 194 ILE A CA 1
ATOM 1483 C C . ILE A 1 194 ? -1.677 -6.122 25.234 1.00 39.56 194 ILE A C 1
ATOM 1485 O O . ILE A 1 194 ? -0.699 -6.116 24.490 1.00 39.56 194 ILE A O 1
ATOM 1489 N N . THR A 1 195 ? -1.793 -6.984 26.245 1.00 34.88 195 THR A N 1
ATOM 1490 C CA . THR A 1 195 ? -0.914 -8.137 26.420 1.00 34.88 195 THR A CA 1
ATOM 1491 C C . THR A 1 195 ? -1.051 -9.034 25.200 1.00 34.88 195 THR A C 1
ATOM 1493 O O . THR A 1 195 ? -2.119 -9.585 24.927 1.00 34.88 195 THR A O 1
ATOM 1496 N N . THR A 1 196 ? 0.046 -9.174 24.464 1.00 38.44 196 THR A N 1
ATOM 1497 C CA . THR A 1 196 ? 0.257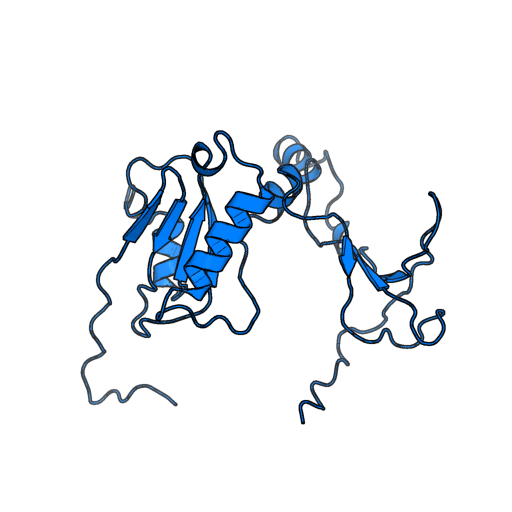 -10.203 23.449 1.00 38.44 196 THR A CA 1
ATOM 1498 C C . THR A 1 196 ? 0.375 -11.562 24.130 1.00 38.44 196 THR A C 1
ATOM 1500 O O . THR A 1 196 ? 1.451 -12.137 24.164 1.00 38.44 196 THR A O 1
ATOM 1503 N N . ASP A 1 197 ? -0.708 -12.063 24.708 1.00 33.97 197 ASP A N 1
ATOM 1504 C CA . ASP A 1 197 ? -0.756 -13.421 25.234 1.00 33.97 197 ASP A CA 1
ATOM 1505 C C . ASP A 1 197 ? -2.088 -14.039 24.842 1.00 33.97 197 ASP A C 1
ATOM 1507 O O . ASP A 1 197 ? -3.124 -13.738 25.435 1.00 33.97 197 ASP A O 1
ATOM 1511 N N . SER A 1 198 ? -2.024 -14.874 23.799 1.00 31.59 198 SER A N 1
ATOM 1512 C CA . SER A 1 198 ? -2.837 -16.075 23.526 1.00 31.59 198 SER A CA 1
ATOM 1513 C C . SER A 1 198 ? -3.057 -16.249 22.019 1.00 31.59 198 SER A C 1
ATOM 1515 O O . SER A 1 198 ? -4.170 -16.117 21.514 1.00 31.59 198 SER A O 1
ATOM 1517 N N . VAL A 1 199 ? -1.977 -16.566 21.300 1.00 30.17 199 VAL A N 1
ATOM 1518 C CA . VAL A 1 199 ? -2.068 -17.408 20.103 1.00 30.17 199 VAL A CA 1
ATOM 1519 C C . VAL A 1 199 ? -1.687 -18.809 20.573 1.00 30.17 199 VAL A C 1
ATOM 1521 O O . VAL A 1 199 ? -0.521 -19.059 20.877 1.00 30.17 199 VAL A O 1
ATOM 1524 N N . VAL A 1 200 ? -2.692 -19.671 20.719 1.00 33.31 200 VAL A N 1
ATOM 1525 C CA . VAL A 1 200 ? -2.524 -21.130 20.746 1.00 33.31 200 VAL A CA 1
ATOM 1526 C C . VAL A 1 200 ? -3.007 -21.646 19.405 1.00 33.31 200 VAL A C 1
ATOM 1528 O O . VAL A 1 200 ? -4.094 -21.188 18.985 1.00 33.31 200 VAL A O 1
#

Organism: Fusarium oxysporum f. sp. cubense (NCBI:txid61366)

Radius of gyration: 20.78 Å; Cα contacts (8 Å, |Δi|>4): 301; chains: 1; bounding box: 64×49×48 Å

Solvent-accessible surface area (backbone atoms only — not comparable to full-atom values): 12113 Å² total; per-residue (Å²): 137,81,80,68,81,90,49,82,76,70,69,67,49,74,94,49,76,43,76,78,49,74,35,30,33,40,33,51,16,39,19,68,77,50,38,22,44,28,32,38,37,76,46,75,85,60,97,56,66,78,41,62,62,96,84,42,58,29,74,58,44,52,46,8,51,75,20,21,18,29,30,43,39,23,68,62,40,43,68,96,43,60,65,72,56,49,53,48,52,49,52,50,51,42,73,70,34,92,38,31,52,66,82,91,54,68,47,68,54,64,54,36,58,37,33,63,72,65,72,40,68,68,59,44,77,46,93,64,89,61,81,89,52,92,59,62,96,85,63,51,37,30,27,56,51,90,55,48,39,68,58,50,58,44,28,71,77,32,78,79,67,43,82,81,73,61,66,78,71,60,54,44,24,54,64,74,95,67,80,90,85,81,74,62,75,46,82,78,79,68,83,87,70,75,71,94,76,83,89,127